Protein AF-A0A0S8H8S0-F1 (afdb_monomer)

Radius of gyration: 33.78 Å; Cα contacts (8 Å, |Δi|>4): 139; chains: 1; bounding box: 75×36×93 Å

Sequence (216 aa):
MHRPTLSKTQALLVRPRGILILCALMYLAAGLHPLLLAPLGWPAMEVLWTAMLIPTIALSFYYGRRGTFASIAIALVLFVVVEWLAHRAAVFGGEHLVFAAAMFLAIVSLGIGIGELAELLRREYRGRLAAERAAATSEMAVALKHEIHNPLAALVAEVQLLEEEAKALPEEQRQAVASVAELARRIQSLVDRVAEIEEPRRVEYLDGRWMTDLSE

Structure (mmCIF, N/CA/C/O backbone):
data_AF-A0A0S8H8S0-F1
#
_entry.id   AF-A0A0S8H8S0-F1
#
loop_
_atom_site.group_PDB
_atom_site.id
_atom_site.type_symbol
_atom_site.label_atom_id
_atom_site.label_alt_id
_atom_site.label_comp_id
_atom_site.label_asym_id
_atom_site.label_entity_id
_atom_site.label_seq_id
_atom_site.pdbx_PDB_ins_code
_atom_site.Cartn_x
_atom_site.Cartn_y
_atom_site.Cartn_z
_atom_site.occupancy
_atom_site.B_iso_or_equiv
_atom_site.auth_seq_id
_atom_site.auth_comp_id
_atom_site.auth_asym_id
_atom_site.auth_atom_id
_atom_site.pdbx_PDB_model_num
ATOM 1 N 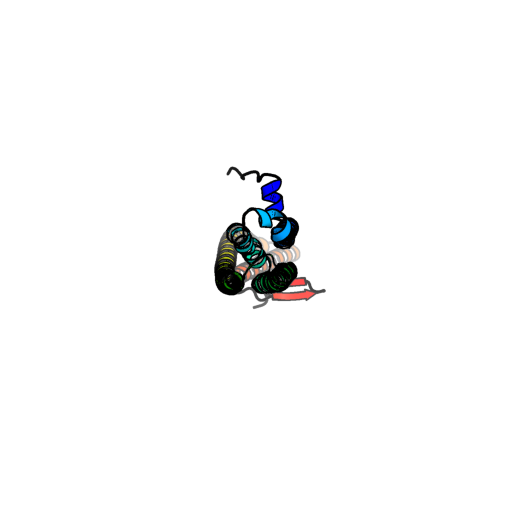N . MET A 1 1 ? 5.464 20.264 16.664 1.00 38.09 1 MET A N 1
ATOM 2 C CA . MET A 1 1 ? 5.476 19.368 15.484 1.00 38.09 1 MET A CA 1
ATOM 3 C C . MET A 1 1 ? 5.354 20.202 14.215 1.00 38.09 1 MET A C 1
ATOM 5 O O . MET A 1 1 ? 4.277 20.700 13.916 1.00 38.09 1 MET A O 1
ATOM 9 N N . HIS A 1 2 ? 6.461 20.424 13.510 1.00 37.38 2 HIS A N 1
ATOM 10 C CA . HIS A 1 2 ? 6.494 21.205 12.272 1.00 37.38 2 HIS A CA 1
ATOM 11 C C . HIS A 1 2 ? 6.187 20.251 11.105 1.00 37.38 2 HIS A C 1
ATOM 13 O O . HIS A 1 2 ? 6.993 19.373 10.809 1.00 37.38 2 HIS A O 1
ATOM 19 N N . ARG A 1 3 ? 4.993 20.338 10.498 1.00 43.06 3 ARG A N 1
ATOM 20 C CA . ARG A 1 3 ? 4.685 19.565 9.282 1.00 43.06 3 ARG A CA 1
ATOM 21 C C . ARG A 1 3 ? 5.499 20.167 8.129 1.00 43.06 3 ARG A C 1
ATOM 23 O O . ARG A 1 3 ? 5.281 21.341 7.835 1.00 43.06 3 ARG A O 1
ATOM 30 N N . PRO A 1 4 ? 6.401 19.419 7.471 1.00 52.78 4 PRO A N 1
ATOM 31 C CA . PRO A 1 4 ? 7.116 19.942 6.317 1.00 52.78 4 PRO A CA 1
ATOM 32 C C . PRO A 1 4 ? 6.107 20.227 5.198 1.00 52.78 4 PRO A C 1
ATOM 34 O O . PRO A 1 4 ? 5.385 19.337 4.742 1.00 52.78 4 PRO A O 1
ATOM 37 N N . THR A 1 5 ? 6.019 21.487 4.780 1.00 53.56 5 THR A N 1
ATOM 38 C CA . THR A 1 5 ? 5.232 21.916 3.625 1.00 53.56 5 THR A CA 1
ATOM 39 C C . THR A 1 5 ? 5.931 21.426 2.360 1.00 53.56 5 THR A C 1
ATOM 41 O O . THR A 1 5 ? 6.891 22.022 1.883 1.00 53.56 5 THR A O 1
ATOM 44 N N . LEU A 1 6 ? 5.470 20.292 1.828 1.00 55.56 6 LEU A N 1
ATOM 45 C CA . LEU A 1 6 ? 5.962 19.751 0.562 1.00 55.56 6 LEU A CA 1
ATOM 46 C C . LEU A 1 6 ? 5.786 20.795 -0.551 1.00 55.56 6 LEU A C 1
ATOM 48 O O . LEU A 1 6 ? 4.693 21.332 -0.750 1.00 55.56 6 LEU A O 1
ATOM 52 N N . SER A 1 7 ? 6.858 21.058 -1.297 1.00 70.75 7 SER A N 1
ATOM 53 C CA . SER A 1 7 ? 6.821 21.890 -2.505 1.00 70.75 7 SER A CA 1
ATOM 54 C C . SER A 1 7 ? 5.778 21.354 -3.501 1.00 70.75 7 SER A C 1
ATOM 56 O O . SER A 1 7 ? 5.542 20.145 -3.566 1.00 70.75 7 SER A O 1
ATOM 58 N N . LYS A 1 8 ? 5.168 22.219 -4.329 1.00 59.28 8 LYS A N 1
ATOM 59 C CA . LYS A 1 8 ? 4.176 21.814 -5.352 1.00 59.28 8 LYS A CA 1
ATOM 60 C C . LYS A 1 8 ? 4.676 20.669 -6.247 1.00 59.28 8 LYS A C 1
ATOM 62 O O . LYS A 1 8 ? 3.882 19.806 -6.614 1.00 59.28 8 LYS A O 1
ATOM 67 N N . THR A 1 9 ? 5.974 20.620 -6.553 1.00 55.97 9 THR A N 1
ATOM 68 C CA . THR A 1 9 ? 6.609 19.523 -7.307 1.00 55.97 9 THR A CA 1
ATOM 69 C C . THR A 1 9 ? 6.695 18.224 -6.506 1.00 55.97 9 THR A C 1
ATOM 71 O O . THR A 1 9 ? 6.390 17.161 -7.041 1.00 55.97 9 THR A O 1
ATOM 74 N N . GLN A 1 10 ? 7.016 18.293 -5.212 1.00 54.59 10 GLN A N 1
ATOM 75 C CA . GLN A 1 10 ? 7.020 17.121 -4.329 1.00 54.59 10 GLN A CA 1
ATOM 76 C C . GLN A 1 10 ? 5.600 16.572 -4.119 1.00 54.59 10 GLN A C 1
ATOM 78 O O . GLN A 1 10 ? 5.391 15.365 -4.170 1.00 54.59 10 GLN A O 1
ATOM 83 N N . ALA A 1 11 ? 4.600 17.446 -3.981 1.00 55.78 11 ALA A N 1
ATOM 84 C CA . ALA A 1 11 ? 3.195 17.049 -3.868 1.00 55.78 11 ALA A CA 1
ATOM 85 C C . ALA A 1 11 ? 2.647 16.383 -5.149 1.00 55.78 11 ALA A C 1
ATOM 87 O O . ALA A 1 11 ? 1.761 15.529 -5.076 1.00 55.78 11 ALA A O 1
ATOM 88 N N . LEU A 1 12 ? 3.178 16.749 -6.322 1.00 54.94 12 LEU A N 1
ATOM 89 C CA . LEU A 1 12 ? 2.845 16.127 -7.608 1.00 54.94 12 LEU A CA 1
ATOM 90 C C . LEU A 1 12 ? 3.386 14.695 -7.704 1.00 54.94 12 LEU A C 1
ATOM 92 O O . LEU A 1 12 ? 2.641 13.805 -8.108 1.00 54.94 12 LEU A O 1
ATOM 96 N N . LEU A 1 13 ? 4.625 14.461 -7.262 1.00 56.16 13 LEU A N 1
ATOM 97 C CA . LEU A 1 13 ? 5.249 13.131 -7.201 1.00 56.16 13 LEU A CA 1
ATOM 98 C C . LEU A 1 13 ? 4.590 12.186 -6.185 1.00 56.16 13 LEU A C 1
ATOM 100 O O . LEU A 1 13 ? 4.676 10.975 -6.342 1.00 56.16 13 LEU A O 1
ATOM 104 N N . VAL A 1 14 ? 3.901 12.713 -5.170 1.00 61.19 14 VAL A N 1
ATOM 105 C CA . VAL A 1 14 ? 3.141 11.899 -4.201 1.00 61.19 14 VAL A CA 1
ATOM 106 C C . VAL A 1 14 ? 1.785 11.448 -4.767 1.00 61.19 14 VAL A C 1
ATOM 108 O O . VAL A 1 14 ? 1.181 10.491 -4.283 1.00 61.19 14 VAL A O 1
ATOM 111 N N .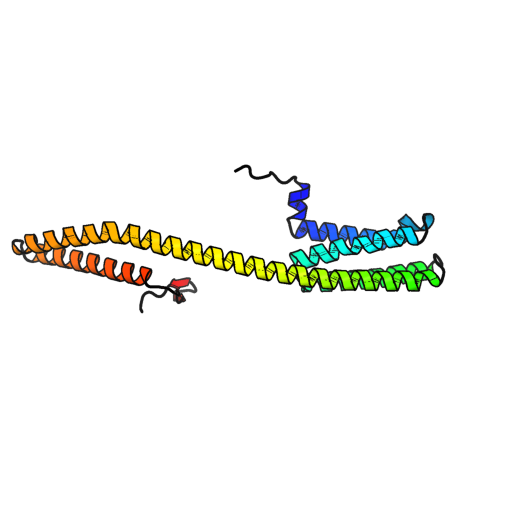 ARG A 1 15 ? 1.270 12.115 -5.809 1.00 73.62 15 ARG A N 1
ATOM 112 C CA . ARG A 1 15 ? -0.011 11.745 -6.423 1.00 73.62 15 ARG A CA 1
ATOM 113 C C . ARG A 1 15 ? 0.196 10.696 -7.519 1.00 73.62 15 ARG A C 1
ATOM 115 O O . ARG A 1 15 ? 1.059 10.883 -8.376 1.00 73.62 15 ARG A O 1
ATOM 122 N N . PRO A 1 16 ? -0.679 9.674 -7.612 1.00 73.50 16 PRO A N 1
ATOM 123 C CA . PRO A 1 16 ? -0.558 8.623 -8.627 1.00 73.50 16 PRO A CA 1
ATOM 124 C C . PRO A 1 16 ? -0.536 9.187 -10.057 1.00 73.50 16 PRO A C 1
ATOM 126 O O . PRO A 1 16 ? 0.188 8.694 -10.913 1.00 73.50 16 PRO A O 1
ATOM 129 N N . ARG A 1 17 ? -1.254 10.291 -10.310 1.00 80.75 17 ARG A N 1
ATOM 130 C CA . ARG A 1 17 ? -1.253 10.976 -11.613 1.00 80.75 17 ARG A CA 1
ATOM 131 C C . ARG A 1 17 ? 0.096 11.609 -11.973 1.00 80.75 17 ARG A C 1
ATOM 133 O O . ARG A 1 17 ? 0.476 11.560 -13.135 1.00 80.75 17 ARG A O 1
ATOM 140 N N . GLY A 1 18 ? 0.818 12.191 -11.013 1.00 83.00 18 GLY A N 1
ATOM 141 C CA . GLY A 1 18 ? 2.112 12.824 -11.291 1.00 83.00 18 GLY A CA 1
ATOM 142 C C . GLY A 1 18 ? 3.199 11.807 -11.626 1.00 83.00 18 GLY A C 1
ATOM 143 O O . GLY A 1 18 ? 4.029 12.060 -12.493 1.00 83.00 18 GLY A O 1
ATOM 144 N N . ILE A 1 19 ? 3.138 10.619 -11.024 1.00 85.12 19 ILE A N 1
ATOM 145 C CA . ILE A 1 19 ? 4.050 9.518 -11.355 1.00 85.12 19 ILE A CA 1
ATOM 146 C C . ILE A 1 19 ? 3.783 8.956 -12.738 1.00 85.12 19 ILE A C 1
ATOM 148 O O . ILE A 1 19 ? 4.734 8.695 -13.466 1.00 85.12 19 ILE A O 1
ATOM 152 N N . LEU A 1 20 ? 2.517 8.802 -13.128 1.00 87.62 20 LEU A N 1
ATOM 153 C CA . LEU A 1 20 ? 2.194 8.377 -14.489 1.00 87.62 20 LEU A CA 1
ATOM 154 C C . LEU A 1 20 ? 2.724 9.376 -15.524 1.00 87.62 20 LEU A C 1
ATOM 156 O O . LEU A 1 20 ? 3.273 8.951 -16.536 1.00 87.62 20 LEU A O 1
ATOM 160 N N . ILE A 1 21 ? 2.637 10.682 -15.245 1.00 88.81 21 ILE A N 1
ATOM 161 C CA . ILE A 1 21 ? 3.228 11.723 -16.100 1.00 88.81 21 ILE A CA 1
ATOM 162 C C . ILE A 1 21 ? 4.751 11.571 -16.161 1.00 88.81 21 ILE A C 1
ATOM 164 O O . ILE A 1 21 ? 5.312 11.561 -17.251 1.00 88.81 21 ILE A O 1
ATOM 168 N N . LEU A 1 22 ? 5.422 11.400 -15.018 1.00 88.56 22 LEU A N 1
ATOM 169 C CA . LEU A 1 22 ? 6.870 11.175 -14.977 1.00 88.56 22 LEU A CA 1
ATOM 170 C C . LEU A 1 22 ? 7.280 9.932 -15.782 1.00 88.56 22 LEU A C 1
ATOM 172 O O . LEU A 1 22 ? 8.225 9.994 -16.562 1.00 88.56 22 LEU A O 1
ATOM 176 N N . CYS A 1 23 ? 6.556 8.822 -15.625 1.00 90.69 23 CYS A N 1
ATOM 177 C CA . CYS A 1 23 ? 6.812 7.588 -16.365 1.00 90.69 23 CYS A CA 1
ATOM 178 C C . CYS A 1 23 ? 6.616 7.801 -17.868 1.00 90.69 23 CYS A C 1
ATOM 180 O O . CYS A 1 23 ? 7.474 7.413 -18.652 1.00 90.69 23 CYS A O 1
ATOM 182 N N . ALA A 1 24 ? 5.528 8.463 -18.270 1.00 90.44 24 ALA A N 1
ATOM 183 C CA . ALA A 1 24 ? 5.264 8.781 -19.669 1.00 90.44 24 ALA A CA 1
ATOM 184 C C . ALA A 1 24 ? 6.375 9.652 -20.277 1.00 90.44 24 ALA A C 1
ATOM 186 O O . ALA A 1 24 ? 6.843 9.361 -21.374 1.00 90.44 24 ALA A O 1
ATOM 187 N N . LEU A 1 25 ? 6.841 10.675 -19.550 1.00 90.75 25 LEU A N 1
ATOM 188 C CA . LEU A 1 25 ? 7.958 11.522 -19.978 1.00 90.75 25 LEU A CA 1
ATOM 189 C C . LEU A 1 25 ? 9.261 10.728 -20.116 1.00 90.75 25 LEU A C 1
ATOM 191 O O . LEU A 1 25 ? 9.979 10.914 -21.094 1.00 90.75 25 LEU A O 1
ATOM 195 N N . MET A 1 26 ? 9.551 9.830 -19.173 1.00 90.00 26 MET A N 1
ATOM 196 C CA . MET A 1 26 ? 10.726 8.960 -19.239 1.00 90.00 26 MET A CA 1
ATOM 197 C C . MET A 1 26 ? 10.657 8.039 -20.460 1.00 90.00 26 MET A C 1
ATOM 199 O O . MET A 1 26 ? 11.591 8.025 -21.254 1.00 90.00 26 MET A O 1
ATOM 203 N N . TYR A 1 27 ? 9.544 7.333 -20.673 1.00 90.19 27 TYR A N 1
ATOM 204 C CA . TYR A 1 27 ? 9.377 6.468 -21.845 1.00 90.19 27 TYR A CA 1
ATOM 205 C C . TYR A 1 27 ? 9.461 7.236 -23.165 1.00 90.19 27 TYR A C 1
ATOM 207 O O . TYR A 1 27 ? 10.056 6.747 -24.122 1.00 90.19 27 TYR A O 1
ATOM 215 N N . LEU A 1 28 ? 8.913 8.452 -23.217 1.00 90.62 28 LEU A N 1
ATOM 216 C CA . LEU A 1 28 ? 9.029 9.322 -24.384 1.00 90.62 28 LEU A CA 1
ATOM 217 C C . LEU A 1 28 ? 10.486 9.740 -24.629 1.00 90.62 28 LEU A C 1
ATOM 219 O O . LEU A 1 28 ? 10.956 9.674 -25.764 1.00 90.62 28 LEU A O 1
ATOM 223 N N . ALA A 1 29 ? 11.217 10.107 -23.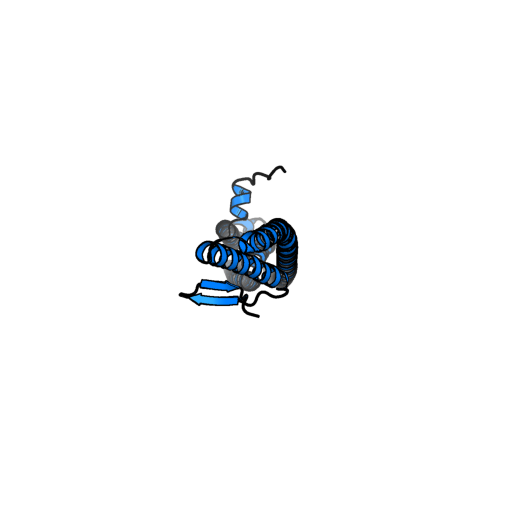574 1.00 87.56 29 ALA A N 1
ATOM 224 C CA . ALA A 1 29 ? 12.642 10.408 -23.666 1.00 87.56 29 ALA A CA 1
ATOM 225 C C . ALA A 1 29 ? 13.440 9.191 -24.162 1.00 87.56 29 ALA A C 1
ATOM 227 O O . ALA A 1 29 ? 14.269 9.344 -25.054 1.00 87.56 29 ALA A O 1
ATOM 228 N N . ALA A 1 30 ? 13.139 7.985 -23.668 1.00 85.31 30 ALA A N 1
ATOM 229 C CA . ALA A 1 30 ? 13.744 6.746 -24.155 1.00 85.31 30 ALA A CA 1
ATOM 230 C C . ALA A 1 30 ? 13.377 6.424 -25.608 1.00 85.31 30 ALA A C 1
ATOM 232 O O . ALA A 1 30 ? 14.215 5.922 -26.341 1.00 85.31 30 ALA A O 1
ATOM 233 N N . GLY A 1 31 ? 12.172 6.737 -26.080 1.00 85.56 31 GLY A N 1
ATOM 234 C CA . GLY A 1 31 ? 11.838 6.566 -27.499 1.00 85.56 31 GLY A CA 1
ATOM 235 C C . GLY A 1 31 ? 12.599 7.532 -28.417 1.00 85.56 31 GLY A C 1
ATOM 236 O O . GLY A 1 31 ? 12.994 7.164 -29.520 1.00 85.56 31 GLY A O 1
ATOM 237 N N . LEU A 1 32 ? 12.823 8.768 -27.961 1.00 86.94 32 LEU A N 1
ATOM 238 C CA . LEU A 1 32 ? 13.436 9.845 -28.753 1.00 86.94 32 LEU A CA 1
ATOM 239 C C . LEU A 1 32 ? 14.963 9.909 -28.641 1.00 86.94 32 LEU A C 1
ATOM 241 O O . LEU A 1 32 ? 15.606 10.640 -29.395 1.00 86.94 32 LEU A O 1
ATOM 245 N N . HIS A 1 33 ? 15.557 9.154 -27.721 1.00 85.06 33 HIS A N 1
ATOM 246 C CA . HIS A 1 33 ? 16.984 9.234 -27.434 1.00 85.06 33 HIS A CA 1
ATOM 247 C C . HIS A 1 33 ? 17.916 8.989 -28.633 1.00 85.06 33 HIS A C 1
ATOM 249 O O . HIS A 1 33 ? 18.916 9.702 -28.706 1.00 85.06 33 HIS A O 1
ATOM 255 N N . PRO A 1 34 ? 17.615 8.109 -29.616 1.00 81.38 34 PRO A N 1
ATOM 256 C CA . PRO A 1 34 ? 18.488 7.937 -30.775 1.00 81.38 34 PRO A CA 1
ATOM 257 C C . PRO A 1 34 ? 18.561 9.195 -31.632 1.00 81.38 34 PRO A C 1
ATOM 259 O O . PRO A 1 34 ? 19.622 9.533 -32.139 1.00 81.38 34 PRO A O 1
ATOM 262 N N . LEU A 1 35 ? 17.457 9.940 -31.745 1.00 82.06 35 LEU A N 1
ATOM 263 C CA . LEU A 1 35 ? 17.424 11.202 -32.483 1.00 82.06 35 LEU A CA 1
ATOM 264 C C . LEU A 1 35 ? 18.227 12.297 -31.768 1.00 82.06 35 LEU A C 1
ATOM 266 O O . LEU A 1 35 ? 18.863 13.124 -32.413 1.00 82.06 35 LEU A O 1
ATOM 270 N N . LEU A 1 36 ? 18.180 12.306 -30.434 1.00 79.31 36 LEU A N 1
ATOM 271 C CA . LEU A 1 36 ? 18.800 13.342 -29.609 1.00 79.31 36 LEU A CA 1
ATOM 272 C C . LEU A 1 36 ? 20.299 13.110 -29.383 1.00 79.31 36 LEU A C 1
ATOM 274 O O . LEU A 1 36 ? 21.055 14.072 -29.276 1.00 79.31 36 LEU A O 1
ATOM 278 N N . LEU A 1 37 ? 20.720 11.848 -29.278 1.00 81.56 37 LEU A N 1
ATOM 279 C CA . LEU A 1 37 ? 22.045 11.470 -28.782 1.00 81.56 37 LEU A CA 1
ATOM 280 C C . LEU A 1 37 ? 22.915 10.741 -29.811 1.00 81.56 37 LEU A C 1
ATOM 282 O O . LEU A 1 37 ? 24.087 10.518 -29.520 1.00 81.56 37 LEU A O 1
ATOM 286 N N . ALA A 1 38 ? 22.415 10.443 -31.018 1.00 77.19 38 ALA A N 1
ATOM 287 C CA . ALA A 1 38 ? 23.228 9.857 -32.091 1.00 77.19 38 ALA A CA 1
ATOM 288 C C . ALA A 1 38 ? 24.601 10.541 -32.302 1.00 77.19 38 ALA A C 1
ATOM 290 O O . ALA A 1 38 ? 25.584 9.817 -32.468 1.00 77.19 38 ALA A O 1
ATOM 291 N N . PRO A 1 39 ? 24.741 11.886 -32.235 1.00 81.06 39 PRO A N 1
ATOM 292 C CA . PRO A 1 39 ? 26.040 12.545 -32.408 1.00 81.06 39 PRO A CA 1
ATOM 293 C C . PRO A 1 39 ? 27.061 12.247 -31.300 1.00 81.06 39 PRO A C 1
ATOM 295 O O . PRO A 1 39 ? 28.258 12.408 -31.523 1.00 81.06 39 PRO A O 1
ATOM 298 N N . LEU A 1 40 ? 26.609 11.843 -30.106 1.00 82.50 40 LEU A N 1
ATOM 299 C CA . LEU A 1 40 ? 27.473 11.511 -28.965 1.00 82.50 40 LEU A CA 1
ATOM 300 C C . LEU A 1 40 ? 27.941 10.044 -28.979 1.00 82.50 40 LEU A C 1
ATOM 302 O O . LEU A 1 40 ? 28.780 9.664 -28.162 1.00 82.50 40 LEU A O 1
ATOM 306 N N . GLY A 1 41 ? 27.420 9.227 -29.898 1.00 80.25 41 GLY A N 1
ATOM 307 C CA . GLY A 1 41 ? 27.710 7.800 -29.983 1.00 80.25 41 GLY A CA 1
ATOM 308 C C . GLY A 1 41 ? 26.870 6.938 -29.034 1.00 80.25 41 GLY A C 1
ATOM 309 O O . GLY A 1 41 ? 26.185 7.419 -28.130 1.00 80.25 41 GLY A O 1
ATOM 310 N N . TRP A 1 42 ? 26.938 5.623 -29.248 1.00 78.94 42 TRP A N 1
ATOM 311 C CA . TRP A 1 42 ? 26.099 4.649 -28.549 1.00 78.94 42 TRP A CA 1
ATOM 312 C C . TRP A 1 42 ? 26.283 4.576 -27.019 1.00 78.94 42 TRP A C 1
ATOM 314 O O . TRP A 1 42 ? 25.278 4.406 -26.335 1.00 78.94 42 TRP A O 1
ATOM 324 N N . PRO A 1 43 ? 27.470 4.785 -26.405 1.00 80.50 43 PRO A N 1
ATOM 325 C CA . PRO A 1 43 ? 27.582 4.689 -24.945 1.00 80.50 43 PRO A CA 1
ATOM 326 C C . PRO A 1 43 ? 26.764 5.758 -24.206 1.00 80.50 43 PRO A C 1
ATOM 328 O O . PRO A 1 43 ? 26.244 5.511 -23.121 1.00 80.50 43 PRO A O 1
ATOM 331 N N . ALA A 1 44 ? 26.615 6.949 -24.797 1.00 76.25 44 ALA A N 1
ATOM 332 C CA . ALA A 1 44 ? 25.791 8.018 -24.231 1.00 76.25 44 ALA A CA 1
ATOM 333 C C . ALA A 1 44 ? 24.292 7.680 -24.283 1.00 76.25 44 ALA A C 1
ATOM 335 O O . ALA A 1 44 ? 23.527 8.091 -23.410 1.00 76.25 44 ALA A O 1
ATOM 336 N N . MET A 1 45 ? 23.880 6.911 -25.291 1.00 74.25 45 MET A N 1
ATOM 337 C CA . MET A 1 45 ? 22.507 6.439 -25.454 1.00 74.25 45 MET A CA 1
ATOM 338 C C . MET A 1 45 ? 22.123 5.416 -24.380 1.00 74.25 45 MET A C 1
ATOM 340 O O . MET A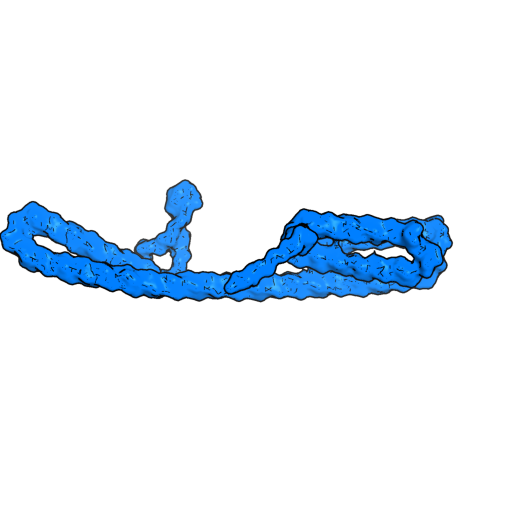 1 45 ? 21.032 5.494 -23.813 1.00 74.25 45 MET A O 1
ATOM 344 N N . GLU A 1 46 ? 23.065 4.554 -24.003 1.00 77.62 46 GLU A N 1
ATOM 345 C CA . GLU A 1 46 ? 22.859 3.519 -22.985 1.00 77.62 46 GLU A CA 1
ATOM 346 C C . GLU A 1 46 ? 22.638 4.085 -21.575 1.00 77.62 46 GLU A C 1
ATOM 348 O O . GLU A 1 46 ? 21.857 3.547 -20.786 1.00 77.62 46 GLU A O 1
ATOM 353 N N . VAL A 1 47 ? 23.231 5.242 -21.262 1.00 76.44 47 VAL A N 1
ATOM 354 C CA . VAL A 1 47 ? 22.976 5.938 -19.989 1.00 76.44 47 VAL A CA 1
ATOM 355 C C . VAL A 1 47 ? 21.493 6.293 -19.848 1.00 76.44 47 VAL A C 1
ATOM 357 O O . VAL A 1 47 ? 20.919 6.126 -18.770 1.00 76.44 47 VAL A O 1
ATOM 360 N N . LEU A 1 48 ? 20.829 6.728 -20.922 1.00 76.75 48 LEU A N 1
ATOM 361 C CA . LEU A 1 48 ? 19.405 7.054 -20.851 1.00 76.75 48 LEU A CA 1
ATOM 362 C C . LEU A 1 48 ? 18.537 5.797 -20.674 1.00 76.75 48 LEU A C 1
ATOM 364 O O . LEU A 1 48 ? 17.512 5.850 -19.991 1.00 76.75 48 LEU A O 1
ATOM 368 N N . TRP A 1 49 ? 18.975 4.655 -21.209 1.00 78.06 49 TRP A N 1
ATOM 369 C CA . TRP A 1 49 ? 18.329 3.364 -20.974 1.00 78.06 49 TRP A CA 1
ATOM 370 C C . TRP A 1 49 ? 18.379 2.945 -19.507 1.00 78.06 49 TRP A C 1
ATOM 372 O O . TRP A 1 49 ? 17.372 2.476 -18.975 1.00 78.06 49 TRP A O 1
ATOM 382 N N . THR A 1 50 ? 19.488 3.193 -18.803 1.00 77.56 50 THR A N 1
ATOM 383 C CA . THR A 1 50 ? 19.555 2.924 -17.353 1.00 77.56 50 THR A CA 1
ATOM 384 C C . THR A 1 50 ? 18.536 3.748 -16.555 1.00 77.56 50 THR A C 1
ATOM 386 O O . THR A 1 50 ? 17.990 3.267 -15.557 1.00 77.56 50 THR A O 1
ATOM 389 N N . ALA A 1 51 ? 18.170 4.945 -17.033 1.00 81.44 51 ALA A N 1
ATOM 390 C CA . ALA A 1 51 ? 17.123 5.763 -16.422 1.00 81.44 51 ALA A CA 1
ATOM 391 C C . ALA A 1 51 ? 15.716 5.125 -16.513 1.00 81.44 51 ALA A C 1
ATOM 393 O O . ALA A 1 51 ? 14.827 5.516 -15.754 1.00 81.44 51 ALA A O 1
ATOM 394 N N . MET A 1 52 ? 15.504 4.091 -17.344 1.00 80.19 52 MET A N 1
ATOM 395 C CA . MET A 1 52 ? 14.253 3.304 -17.370 1.00 80.19 52 MET A CA 1
ATOM 396 C C . MET A 1 52 ? 14.018 2.458 -16.111 1.00 80.19 52 MET A C 1
ATOM 398 O O . MET A 1 52 ? 12.914 1.939 -15.898 1.00 80.19 52 MET A O 1
ATOM 402 N N . LEU A 1 53 ? 15.003 2.369 -15.215 1.00 82.06 53 LEU A N 1
ATOM 403 C CA . LEU A 1 53 ? 14.765 1.859 -13.868 1.00 82.06 53 LEU A CA 1
ATOM 404 C C . LEU A 1 53 ? 13.786 2.750 -13.098 1.00 82.06 53 LEU A C 1
ATOM 406 O O . LEU A 1 53 ? 12.976 2.229 -12.338 1.00 82.06 53 LEU A O 1
ATOM 410 N N . ILE A 1 54 ? 13.788 4.068 -13.323 1.00 87.00 54 ILE A N 1
ATOM 411 C CA . ILE A 1 54 ? 12.955 5.013 -12.566 1.00 87.00 54 ILE A CA 1
ATOM 412 C C . ILE A 1 54 ? 11.452 4.709 -12.734 1.00 87.00 54 ILE A C 1
ATOM 414 O O . ILE A 1 54 ? 10.788 4.523 -11.710 1.00 87.00 54 ILE A O 1
ATOM 418 N N . PRO A 1 55 ? 10.891 4.578 -13.957 1.00 88.50 55 PRO A N 1
ATOM 419 C CA . PRO A 1 55 ? 9.504 4.146 -14.144 1.00 88.50 55 PRO A CA 1
ATOM 420 C C . PRO A 1 55 ? 9.208 2.784 -13.522 1.00 88.50 55 PRO A C 1
ATOM 422 O O . PRO A 1 55 ? 8.172 2.612 -12.884 1.00 88.50 55 PRO A O 1
ATOM 425 N N . THR A 1 56 ? 10.135 1.832 -13.652 1.00 86.69 56 THR A N 1
ATOM 426 C CA . THR A 1 56 ? 9.965 0.476 -13.115 1.00 86.69 56 THR A CA 1
ATOM 427 C C . THR A 1 56 ? 9.861 0.494 -11.600 1.00 86.69 56 THR A C 1
ATOM 429 O O . THR A 1 56 ? 8.937 -0.096 -11.041 1.00 86.69 56 THR A O 1
ATOM 432 N N . ILE A 1 57 ? 10.739 1.237 -10.932 1.00 85.56 57 ILE A N 1
ATOM 433 C CA . ILE A 1 57 ? 10.711 1.440 -9.485 1.00 85.56 57 ILE A CA 1
ATOM 434 C C . ILE A 1 57 ? 9.421 2.170 -9.093 1.00 85.56 57 ILE A C 1
ATOM 436 O O . ILE A 1 57 ? 8.671 1.684 -8.248 1.00 85.56 57 ILE A O 1
ATOM 440 N N . ALA A 1 58 ? 9.105 3.295 -9.735 1.00 87.00 58 ALA A N 1
ATOM 441 C CA . ALA A 1 58 ? 7.948 4.115 -9.384 1.00 87.00 58 ALA A CA 1
ATOM 442 C C . ALA A 1 58 ? 6.617 3.355 -9.538 1.00 87.00 58 ALA A C 1
ATOM 444 O O . ALA A 1 58 ? 5.795 3.339 -8.618 1.00 87.00 58 ALA A O 1
ATOM 445 N N . LEU A 1 59 ? 6.417 2.659 -10.661 1.00 88.06 59 LEU A N 1
ATOM 446 C CA . LEU A 1 59 ? 5.233 1.831 -10.898 1.00 88.06 59 LEU A CA 1
ATOM 447 C C . LEU A 1 59 ? 5.178 0.635 -9.947 1.00 88.06 59 LEU A C 1
ATOM 449 O O . LEU A 1 59 ? 4.093 0.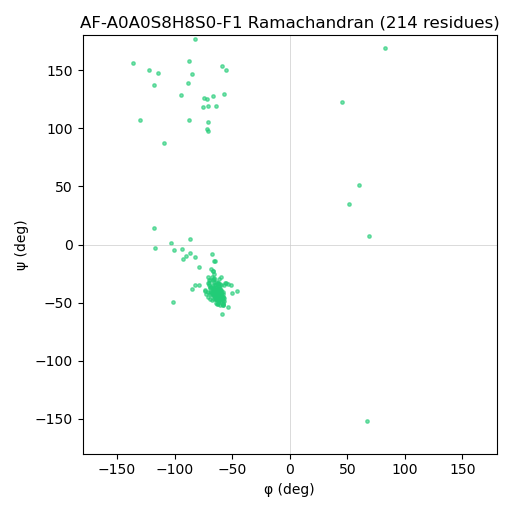318 -9.450 1.00 88.06 59 LEU A O 1
ATOM 453 N N . SER A 1 60 ? 6.326 0.025 -9.627 1.00 85.12 60 SER A N 1
ATOM 454 C CA . SER A 1 60 ? 6.410 -1.018 -8.599 1.00 85.12 60 SER A CA 1
ATOM 455 C C . SER A 1 60 ? 5.916 -0.487 -7.259 1.00 85.12 60 SER A C 1
ATOM 457 O O . SER A 1 60 ? 5.047 -1.112 -6.660 1.00 85.12 60 SER A O 1
ATOM 459 N N . PHE A 1 61 ? 6.367 0.697 -6.824 1.00 82.38 61 PHE A N 1
ATOM 460 C CA . PHE A 1 61 ? 5.992 1.329 -5.549 1.00 82.38 61 PHE A CA 1
ATOM 461 C C . PHE A 1 61 ? 4.535 1.799 -5.449 1.00 82.38 61 PHE A C 1
ATOM 463 O O . PHE A 1 61 ? 4.023 1.921 -4.337 1.00 82.38 61 PHE A O 1
ATOM 470 N N . TYR A 1 62 ? 3.836 2.010 -6.562 1.00 82.94 62 TYR A N 1
ATOM 471 C CA . TYR A 1 62 ? 2.434 2.444 -6.530 1.00 82.94 62 TYR A CA 1
ATOM 472 C C . TYR A 1 62 ? 1.477 1.288 -6.802 1.00 82.94 62 TYR A C 1
ATOM 474 O O . TYR A 1 62 ? 0.583 1.019 -6.001 1.00 82.94 62 TYR A O 1
ATOM 482 N N . TYR A 1 63 ? 1.723 0.522 -7.859 1.00 83.31 63 TYR A N 1
ATOM 483 C CA . TYR A 1 63 ? 0.804 -0.512 -8.339 1.00 83.31 63 TYR A CA 1
ATOM 484 C C . TYR A 1 63 ? 1.242 -1.939 -7.972 1.00 83.31 63 TYR A C 1
ATOM 486 O O . TYR A 1 63 ? 0.556 -2.906 -8.308 1.00 83.31 63 TYR A O 1
ATOM 494 N N . GLY A 1 64 ? 2.360 -2.080 -7.252 1.00 81.31 64 GLY A N 1
ATOM 495 C CA . GLY A 1 64 ? 2.901 -3.375 -6.837 1.00 81.31 64 GLY A CA 1
ATOM 496 C C . GLY A 1 64 ? 3.395 -4.179 -8.035 1.00 81.31 64 GLY A C 1
ATOM 497 O O . GLY A 1 64 ? 3.730 -3.614 -9.077 1.00 81.31 64 GLY A O 1
ATOM 498 N N . ARG A 1 65 ? 3.355 -5.508 -7.916 1.00 82.94 65 ARG A N 1
ATOM 499 C CA . ARG A 1 65 ? 3.825 -6.438 -8.951 1.00 82.94 65 ARG A CA 1
ATOM 500 C C . ARG A 1 65 ? 3.211 -6.203 -10.337 1.00 82.94 65 ARG A C 1
ATOM 502 O O . ARG A 1 65 ? 3.881 -6.367 -11.350 1.00 82.94 65 ARG A O 1
ATOM 509 N N . ARG A 1 66 ? 1.946 -5.767 -10.401 1.00 87.06 66 ARG A 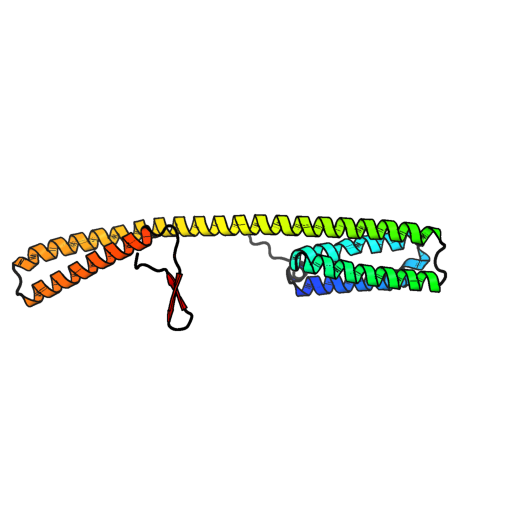N 1
ATOM 510 C CA . ARG A 1 66 ? 1.281 -5.426 -11.673 1.00 87.06 66 ARG A CA 1
ATOM 511 C C . ARG A 1 66 ? 1.947 -4.232 -12.365 1.00 87.06 66 ARG A C 1
ATOM 513 O O . ARG A 1 66 ? 2.085 -4.242 -13.582 1.00 87.06 66 ARG A O 1
ATOM 520 N N . GLY A 1 67 ? 2.384 -3.235 -11.594 1.00 86.94 67 GLY A N 1
ATOM 521 C CA . GLY A 1 67 ? 3.106 -2.070 -12.108 1.00 86.94 67 GLY A CA 1
ATOM 522 C C . GLY A 1 67 ? 4.494 -2.424 -12.631 1.00 86.94 67 GLY A C 1
ATOM 523 O O . GLY A 1 67 ? 4.877 -1.949 -13.696 1.00 86.94 67 GLY A O 1
ATOM 524 N N . THR A 1 68 ? 5.213 -3.304 -11.928 1.00 88.38 68 THR A N 1
ATOM 525 C CA . THR A 1 68 ? 6.518 -3.824 -12.364 1.00 88.38 68 THR A CA 1
ATOM 526 C C . THR A 1 68 ? 6.409 -4.503 -13.727 1.00 88.38 68 THR A C 1
ATOM 528 O O . THR A 1 68 ? 7.117 -4.131 -14.660 1.00 88.38 68 THR A O 1
ATOM 531 N N . PHE A 1 69 ? 5.466 -5.440 -13.879 1.00 90.38 69 PHE A N 1
ATOM 532 C CA . PHE 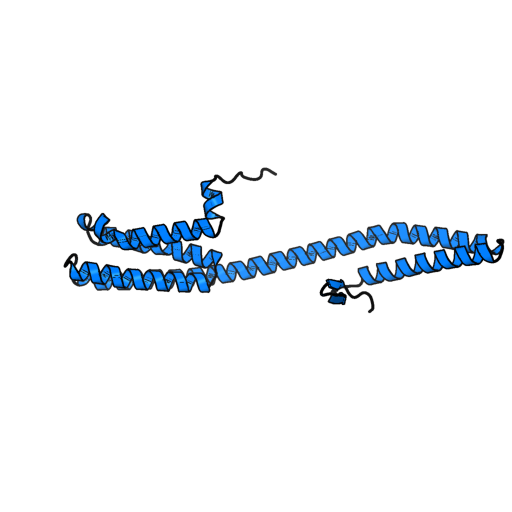A 1 69 ? 5.264 -6.149 -15.145 1.00 90.38 69 PHE A CA 1
ATOM 533 C C . PHE A 1 69 ? 4.819 -5.227 -16.281 1.00 90.38 69 PHE A C 1
ATOM 535 O O . PHE A 1 69 ? 5.330 -5.349 -17.391 1.00 90.38 69 PHE A O 1
ATOM 542 N N . ALA A 1 70 ? 3.916 -4.280 -16.010 1.00 90.94 70 ALA A N 1
ATOM 543 C CA . ALA A 1 70 ? 3.507 -3.292 -17.005 1.00 90.94 70 ALA A CA 1
ATOM 544 C C . ALA A 1 70 ? 4.694 -2.433 -17.472 1.00 90.94 70 ALA A C 1
ATOM 546 O O . ALA A 1 70 ? 4.870 -2.236 -18.672 1.00 90.94 70 ALA A O 1
ATOM 547 N N . SER A 1 71 ? 5.540 -1.979 -16.539 1.00 90.81 71 SER A N 1
ATOM 548 C CA . SER A 1 71 ? 6.739 -1.201 -16.864 1.00 90.81 71 SER A CA 1
ATOM 549 C C . SER A 1 71 ? 7.714 -1.983 -17.736 1.00 90.81 71 SER A C 1
ATOM 551 O O . SER A 1 71 ? 8.177 -1.471 -18.752 1.00 90.81 71 SER A O 1
ATOM 553 N N . ILE A 1 72 ? 8.000 -3.233 -17.360 1.00 91.50 72 ILE A N 1
ATOM 554 C CA . ILE A 1 72 ? 8.920 -4.106 -18.097 1.00 91.50 72 ILE A CA 1
ATOM 555 C C . ILE A 1 72 ? 8.387 -4.390 -19.501 1.00 91.50 72 ILE A C 1
ATOM 557 O O . ILE A 1 72 ? 9.153 -4.333 -20.456 1.00 91.50 72 ILE A O 1
ATOM 561 N N . ALA A 1 73 ? 7.084 -4.645 -19.650 1.00 93.19 73 ALA A N 1
ATOM 562 C CA . ALA A 1 73 ? 6.478 -4.876 -20.958 1.00 93.19 73 ALA A CA 1
ATOM 563 C C . ALA A 1 73 ? 6.615 -3.649 -21.875 1.00 93.19 73 ALA A C 1
ATOM 565 O O . ALA A 1 73 ? 7.009 -3.788 -23.031 1.00 93.19 73 ALA A O 1
ATOM 566 N N . ILE A 1 74 ? 6.349 -2.446 -21.353 1.00 92.38 74 ILE A N 1
ATOM 567 C CA . ILE A 1 74 ? 6.521 -1.192 -22.102 1.00 92.38 74 ILE A CA 1
ATOM 568 C C . ILE A 1 74 ? 7.996 -0.976 -22.461 1.00 92.38 74 ILE A C 1
ATOM 570 O O . ILE A 1 74 ? 8.306 -0.679 -23.613 1.00 92.38 74 ILE A O 1
ATOM 574 N N . ALA A 1 75 ? 8.904 -1.161 -21.499 1.00 90.31 75 ALA A N 1
ATOM 575 C CA . ALA A 1 75 ? 10.341 -1.024 -21.712 1.00 90.31 75 ALA A CA 1
ATOM 576 C C . ALA A 1 75 ? 10.858 -2.016 -22.765 1.00 90.31 75 ALA A C 1
ATOM 578 O O . ALA A 1 75 ? 11.644 -1.626 -23.619 1.00 90.31 75 ALA A O 1
ATOM 579 N N . LEU A 1 76 ? 10.374 -3.261 -22.760 1.00 92.62 76 LEU A N 1
ATOM 580 C CA . LEU A 1 76 ? 10.729 -4.278 -23.750 1.00 92.62 76 LEU A CA 1
ATOM 581 C C . LEU A 1 76 ? 10.270 -3.887 -25.155 1.00 92.62 76 LEU A C 1
ATOM 583 O O . LEU A 1 76 ? 11.051 -3.970 -26.098 1.00 92.62 76 LEU A O 1
ATOM 587 N N . VAL A 1 77 ? 9.023 -3.434 -25.301 1.00 93.62 77 VAL A N 1
ATOM 588 C CA . VAL A 1 77 ? 8.510 -2.974 -26.600 1.00 93.62 77 VAL A CA 1
ATOM 589 C C . VAL A 1 77 ? 9.322 -1.783 -27.105 1.00 93.62 77 VAL A C 1
ATOM 591 O O . VAL A 1 77 ? 9.735 -1.779 -28.262 1.00 93.62 77 VAL A O 1
ATOM 594 N N . LEU A 1 78 ? 9.598 -0.799 -26.243 1.00 91.12 78 LEU A N 1
ATOM 595 C CA . LEU A 1 78 ? 10.426 0.356 -26.598 1.00 91.12 78 LEU A CA 1
ATOM 596 C C . LEU A 1 78 ? 11.841 -0.056 -26.998 1.00 91.12 78 LEU A C 1
ATOM 598 O O 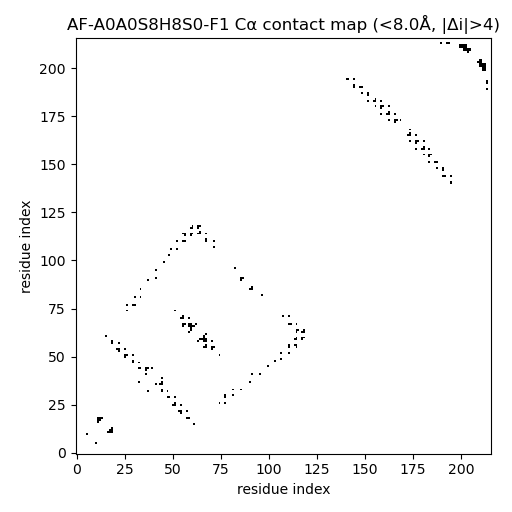. LEU A 1 78 ? 12.338 0.439 -28.002 1.00 91.12 78 LEU A O 1
ATOM 602 N N . PHE A 1 79 ? 12.459 -0.979 -26.260 1.00 90.56 79 PHE A N 1
ATOM 603 C CA . PHE A 1 79 ? 13.790 -1.500 -26.563 1.00 90.56 79 PHE A CA 1
ATOM 604 C C . PHE A 1 79 ? 13.834 -2.125 -27.954 1.00 90.56 79 PHE A C 1
ATOM 606 O O . PHE A 1 79 ? 14.631 -1.709 -28.789 1.00 90.56 79 PHE A O 1
ATOM 613 N N . VAL A 1 80 ? 12.907 -3.040 -28.249 1.00 90.88 80 VAL A N 1
ATOM 614 C CA . VAL A 1 80 ? 12.839 -3.692 -29.564 1.00 90.88 80 VAL A CA 1
ATOM 615 C C . VAL A 1 80 ? 12.596 -2.678 -30.684 1.00 90.88 80 VAL A C 1
ATOM 617 O O . VAL A 1 80 ? 13.257 -2.747 -31.717 1.00 90.88 80 VAL A O 1
ATOM 620 N N . VAL A 1 81 ? 11.671 -1.730 -30.499 1.00 91.12 81 VAL A N 1
ATOM 621 C CA . VAL A 1 81 ? 11.353 -0.719 -31.522 1.00 91.12 81 VAL A CA 1
ATOM 622 C C . VAL A 1 81 ? 12.543 0.203 -31.782 1.00 91.12 81 VAL A C 1
ATOM 624 O O . VAL A 1 81 ? 12.855 0.481 -32.941 1.00 91.12 81 VAL A O 1
ATOM 627 N N . VAL A 1 82 ? 13.213 0.669 -30.728 1.00 88.12 82 VAL A N 1
ATOM 628 C CA . VAL A 1 82 ? 14.358 1.576 -30.844 1.00 88.12 82 VAL A CA 1
ATOM 629 C C . VAL A 1 82 ? 15.550 0.878 -31.495 1.00 88.12 82 VAL A C 1
ATOM 631 O O . VAL A 1 82 ? 16.097 1.421 -32.455 1.00 88.12 82 VAL A O 1
ATOM 634 N N . GLU A 1 83 ? 15.902 -0.332 -31.054 1.00 87.56 83 GLU A N 1
ATOM 635 C CA . GLU A 1 83 ? 16.982 -1.116 -31.670 1.00 87.56 83 GLU A CA 1
ATOM 636 C C . GLU A 1 83 ? 16.680 -1.432 -33.139 1.00 87.56 83 GLU A C 1
ATOM 638 O O . GLU A 1 83 ? 17.547 -1.300 -34.004 1.00 87.56 83 GLU A O 1
ATOM 643 N N . TRP A 1 84 ? 15.430 -1.783 -33.458 1.00 89.25 84 TRP A N 1
ATOM 644 C CA . TRP A 1 84 ? 15.017 -2.043 -34.836 1.00 89.25 84 TRP A CA 1
ATOM 645 C C . TRP A 1 84 ? 15.178 -0.808 -35.732 1.00 89.25 84 TRP A C 1
ATOM 647 O O . TRP A 1 84 ? 15.711 -0.921 -36.839 1.00 89.25 84 TRP A O 1
ATOM 657 N N . LEU A 1 85 ? 14.765 0.372 -35.256 1.00 87.38 85 LEU A N 1
ATOM 658 C CA . LEU A 1 85 ? 14.934 1.639 -35.977 1.00 87.38 85 LEU A CA 1
ATOM 659 C C . LEU A 1 85 ? 16.412 2.016 -36.135 1.00 87.38 85 LEU A C 1
ATOM 661 O O . LEU A 1 85 ? 16.824 2.394 -37.234 1.00 87.38 85 LEU A O 1
ATOM 665 N N . ALA A 1 86 ? 17.209 1.884 -35.073 1.00 84.12 86 ALA A N 1
ATOM 666 C CA . ALA A 1 86 ? 18.640 2.178 -35.094 1.00 84.12 86 ALA A CA 1
ATOM 667 C C . ALA A 1 86 ? 19.391 1.263 -36.075 1.00 84.12 86 ALA A C 1
ATOM 669 O O . ALA A 1 86 ? 20.228 1.732 -36.851 1.00 84.12 86 ALA A O 1
ATOM 670 N N . HIS A 1 87 ? 19.032 -0.024 -36.114 1.00 84.69 87 HIS A N 1
ATOM 671 C CA . HIS A 1 87 ? 19.571 -0.974 -37.083 1.00 84.69 87 HIS A CA 1
ATOM 672 C C . HIS A 1 87 ? 19.164 -0.618 -38.522 1.00 84.69 87 HIS A C 1
ATOM 674 O O . HIS A 1 87 ? 20.007 -0.588 -39.418 1.00 84.69 87 HIS A O 1
ATOM 680 N N . ARG A 1 88 ? 17.887 -0.272 -38.751 1.00 85.75 88 ARG A N 1
ATOM 681 C CA . ARG A 1 88 ? 17.367 0.160 -40.066 1.00 85.75 88 ARG A CA 1
ATOM 682 C C . ARG A 1 88 ? 18.053 1.414 -40.602 1.00 85.75 88 ARG A C 1
ATOM 684 O O . ARG A 1 88 ? 18.197 1.542 -41.815 1.00 85.75 88 ARG A O 1
ATOM 691 N N . ALA A 1 89 ? 18.434 2.326 -39.715 1.00 83.88 89 ALA A N 1
ATOM 692 C CA . ALA A 1 89 ? 19.135 3.558 -40.052 1.00 83.88 89 ALA A CA 1
ATOM 693 C C . ALA A 1 89 ? 20.668 3.389 -40.115 1.00 83.88 89 ALA A C 1
ATOM 695 O O . ALA A 1 89 ? 21.367 4.378 -40.319 1.00 83.88 89 ALA A O 1
ATOM 696 N N . ALA A 1 90 ? 21.183 2.158 -39.968 1.00 80.31 90 ALA A N 1
ATOM 697 C CA . ALA A 1 90 ? 22.612 1.832 -39.978 1.00 80.31 90 ALA A CA 1
ATOM 698 C C . ALA A 1 90 ? 23.439 2.700 -39.009 1.00 80.31 90 ALA A C 1
ATOM 700 O O . ALA A 1 90 ? 24.580 3.058 -39.296 1.00 80.31 90 ALA A O 1
ATOM 701 N N . VAL A 1 91 ? 22.847 3.048 -37.860 1.00 75.25 91 VAL A N 1
ATOM 702 C CA . VAL A 1 91 ? 23.461 3.962 -36.885 1.00 75.25 91 VAL A CA 1
ATOM 703 C C . VAL A 1 91 ? 24.640 3.290 -36.171 1.00 75.25 91 VAL A C 1
ATOM 705 O O . VAL A 1 91 ? 25.623 3.955 -35.855 1.00 75.25 91 VAL A O 1
ATOM 708 N N . PHE A 1 92 ? 24.572 1.968 -35.954 1.00 76.00 92 PHE A N 1
ATOM 709 C CA . PHE A 1 92 ? 25.555 1.207 -35.175 1.00 76.00 92 PHE A CA 1
ATOM 710 C C . PHE A 1 92 ? 25.956 -0.120 -35.836 1.00 76.00 92 PHE A C 1
ATOM 712 O O . PHE A 1 92 ? 25.205 -0.700 -36.620 1.00 76.00 92 PHE A O 1
ATOM 719 N N . GLY A 1 93 ? 27.152 -0.608 -35.489 1.00 73.44 93 GLY A N 1
ATOM 720 C CA . GLY A 1 93 ? 27.659 -1.928 -35.879 1.00 73.44 93 GLY A CA 1
ATOM 721 C C . GLY A 1 93 ? 27.152 -3.069 -34.983 1.00 73.44 93 GLY A C 1
ATOM 722 O O . GLY A 1 93 ? 26.463 -2.843 -33.993 1.00 73.44 93 GLY A O 1
ATOM 723 N N . GLY A 1 94 ? 27.518 -4.313 -35.311 1.00 72.06 94 GLY A N 1
ATOM 724 C CA . GLY A 1 94 ? 26.987 -5.517 -34.647 1.00 72.06 94 GLY A CA 1
ATOM 725 C C . GLY A 1 94 ? 27.355 -5.695 -33.165 1.00 72.06 94 GLY A C 1
ATOM 726 O O . GLY A 1 94 ? 26.600 -6.327 -32.431 1.00 72.06 94 GLY A O 1
ATOM 727 N N . GLU A 1 95 ? 28.467 -5.119 -32.700 1.00 77.38 95 GLU A N 1
ATOM 728 C CA . GLU A 1 95 ? 28.922 -5.234 -31.300 1.00 77.38 95 GLU A CA 1
ATOM 729 C C . GLU A 1 95 ? 27.995 -4.510 -30.307 1.00 77.38 95 GLU A C 1
ATOM 731 O O . GLU A 1 95 ? 27.852 -4.939 -29.162 1.00 77.38 95 GLU A O 1
ATOM 736 N N . HIS A 1 96 ? 27.301 -3.463 -30.769 1.00 83.50 96 HIS A N 1
ATOM 737 C CA . HIS A 1 96 ? 26.326 -2.698 -29.987 1.00 83.50 96 HIS A CA 1
ATOM 738 C C . HIS A 1 96 ? 25.183 -3.573 -29.466 1.00 83.50 96 HIS A C 1
ATOM 740 O O . HIS A 1 96 ? 24.831 -3.515 -28.292 1.00 83.50 96 HIS A O 1
ATOM 746 N N . LEU A 1 97 ? 24.625 -4.422 -30.333 1.00 83.12 97 LEU A N 1
ATOM 747 C CA . LEU A 1 97 ? 23.405 -5.174 -30.039 1.00 83.12 97 LEU A CA 1
ATOM 748 C C . LEU A 1 97 ? 23.585 -6.132 -28.854 1.00 83.12 97 LEU A C 1
ATOM 750 O O . LEU A 1 97 ? 22.681 -6.291 -28.036 1.00 83.12 97 LEU A O 1
ATOM 754 N N . VAL A 1 98 ? 24.757 -6.767 -28.757 1.00 85.81 98 VAL A N 1
ATOM 755 C CA . VAL A 1 98 ? 25.069 -7.698 -27.663 1.00 85.81 98 VAL A CA 1
ATOM 756 C C . VAL A 1 98 ? 25.160 -6.947 -26.336 1.00 85.81 98 VAL A C 1
ATOM 758 O O . VAL A 1 98 ? 24.611 -7.407 -25.334 1.00 85.81 98 VAL A O 1
ATOM 761 N N . PHE A 1 99 ? 25.812 -5.782 -26.336 1.00 85.94 99 PHE A N 1
ATOM 762 C CA . PHE A 1 99 ? 25.930 -4.938 -25.151 1.00 85.94 99 PHE A CA 1
ATOM 763 C C . PHE A 1 99 ? 24.561 -4.414 -24.695 1.00 85.94 99 PHE A C 1
ATOM 765 O O . PHE A 1 99 ? 24.189 -4.619 -23.536 1.00 85.94 99 PHE A O 1
ATOM 772 N N . ALA A 1 100 ? 23.784 -3.837 -25.616 1.00 85.12 100 ALA A N 1
ATOM 773 C CA . ALA A 1 100 ? 22.448 -3.309 -25.355 1.00 85.12 100 ALA A CA 1
ATOM 774 C C . ALA A 1 100 ? 21.520 -4.387 -24.775 1.00 85.12 100 ALA A C 1
ATOM 776 O O . ALA A 1 100 ? 20.859 -4.179 -23.755 1.00 85.12 100 ALA A O 1
ATOM 777 N N . ALA A 1 101 ? 21.524 -5.589 -25.364 1.00 87.19 101 ALA A N 1
ATOM 778 C CA . ALA A 1 101 ? 20.725 -6.712 -24.878 1.00 87.19 101 ALA A CA 1
ATOM 779 C C . ALA A 1 101 ? 21.153 -7.176 -23.474 1.00 87.19 101 ALA A C 1
ATOM 781 O O . ALA A 1 101 ? 20.299 -7.403 -22.614 1.00 87.19 101 ALA A O 1
ATOM 782 N N . ALA A 1 102 ? 22.460 -7.295 -23.214 1.00 88.75 102 ALA A N 1
ATOM 783 C CA . ALA A 1 102 ? 22.971 -7.688 -21.901 1.00 88.75 102 ALA A CA 1
ATOM 784 C C . ALA A 1 102 ? 22.610 -6.657 -20.819 1.00 88.75 102 ALA A C 1
ATOM 786 O O . ALA A 1 102 ? 22.158 -7.026 -19.730 1.00 88.75 102 ALA A O 1
ATOM 787 N N . MET A 1 103 ? 22.749 -5.367 -21.128 1.00 85.25 103 MET A N 1
ATOM 788 C CA . MET A 1 103 ? 22.393 -4.291 -20.208 1.00 85.25 103 MET A CA 1
ATOM 789 C C . MET A 1 103 ? 20.881 -4.235 -19.962 1.00 85.25 103 MET A C 1
ATOM 791 O O . MET A 1 103 ? 20.453 -4.108 -18.813 1.00 85.25 103 MET A O 1
ATOM 795 N N . PHE A 1 104 ? 20.063 -4.399 -21.004 1.00 87.56 104 PHE A N 1
ATOM 796 C CA . PHE A 1 104 ? 18.610 -4.459 -20.869 1.00 87.56 104 PHE A CA 1
ATOM 797 C C . PHE A 1 104 ? 18.176 -5.615 -19.958 1.00 87.56 104 PHE A C 1
ATOM 799 O O . PHE A 1 104 ? 17.378 -5.417 -19.040 1.00 87.56 104 PHE A O 1
ATOM 806 N N . LEU A 1 105 ? 18.752 -6.808 -20.140 1.00 90.56 105 LEU A N 1
ATOM 807 C CA . LEU A 1 105 ? 18.492 -7.956 -19.266 1.00 90.56 105 LEU A CA 1
ATOM 808 C C . LEU A 1 105 ? 18.907 -7.686 -17.814 1.00 90.56 105 LEU A C 1
ATOM 810 O O . LEU A 1 105 ? 18.166 -8.045 -16.894 1.00 90.56 105 LEU A O 1
ATOM 814 N N . ALA A 1 106 ? 20.046 -7.024 -17.590 1.00 88.31 106 ALA A N 1
ATOM 815 C CA . ALA A 1 106 ? 20.478 -6.625 -16.252 1.00 88.31 106 ALA A CA 1
ATOM 816 C C . ALA A 1 106 ? 19.494 -5.630 -15.606 1.00 88.31 106 ALA A C 1
ATOM 818 O O . ALA A 1 106 ? 19.106 -5.809 -14.450 1.00 88.31 106 ALA A O 1
ATOM 819 N N . ILE A 1 107 ? 19.027 -4.630 -16.361 1.00 85.88 107 ILE A N 1
ATOM 820 C CA . ILE A 1 107 ? 18.036 -3.638 -15.916 1.00 85.88 107 ILE A CA 1
ATOM 821 C C . ILE A 1 107 ? 16.701 -4.305 -15.571 1.00 85.88 107 ILE A C 1
ATOM 823 O O . ILE A 1 107 ? 16.129 -4.020 -14.519 1.00 85.88 107 ILE A O 1
ATOM 827 N N . VAL A 1 108 ? 16.208 -5.208 -16.422 1.00 88.56 108 VAL A N 1
ATOM 828 C CA . VAL A 1 108 ? 14.964 -5.951 -16.170 1.00 88.56 108 VAL A CA 1
ATOM 829 C C . VAL A 1 108 ? 15.099 -6.818 -14.921 1.00 88.56 108 VAL A C 1
ATOM 831 O O . VAL A 1 108 ? 14.220 -6.779 -14.061 1.00 88.56 108 VAL A O 1
ATOM 834 N N . SER A 1 109 ? 16.211 -7.544 -14.782 1.00 89.56 109 SER A N 1
ATOM 835 C CA . SER A 1 109 ? 16.480 -8.389 -13.611 1.00 89.56 109 SER A CA 1
ATOM 836 C C . SER A 1 109 ? 16.501 -7.565 -12.321 1.00 89.56 109 SER A C 1
ATOM 838 O O . SER A 1 109 ? 15.851 -7.923 -11.337 1.00 89.56 109 SER A O 1
ATOM 840 N N . LEU A 1 110 ? 17.174 -6.411 -12.346 1.00 88.38 110 LEU A N 1
ATOM 841 C CA . LEU A 1 110 ? 17.201 -5.474 -11.226 1.00 88.38 110 LEU A CA 1
ATOM 842 C C . LEU A 1 110 ? 15.807 -4.901 -10.929 1.00 88.38 110 LEU A C 1
ATOM 844 O O . LEU A 1 110 ? 15.405 -4.817 -9.769 1.00 88.38 110 LEU A O 1
ATOM 848 N N . GLY A 1 111 ? 15.044 -4.546 -11.963 1.00 84.62 111 GLY A N 1
ATOM 849 C CA . GLY A 1 111 ? 13.676 -4.046 -11.835 1.00 84.62 111 GLY A CA 1
ATOM 850 C C . GLY A 1 111 ? 12.727 -5.052 -11.178 1.00 84.62 111 GLY A C 1
ATOM 851 O O . GLY A 1 111 ? 11.933 -4.663 -10.319 1.00 84.62 111 GLY A O 1
ATOM 852 N N . ILE A 1 112 ? 12.841 -6.338 -11.526 1.00 88.62 112 ILE A N 1
ATOM 853 C CA . ILE A 1 112 ? 12.090 -7.429 -10.885 1.00 88.62 112 ILE A CA 1
ATOM 854 C C . ILE A 1 112 ? 12.470 -7.531 -9.406 1.00 88.62 112 ILE A C 1
ATOM 856 O O . ILE A 1 112 ? 11.582 -7.483 -8.554 1.00 88.62 112 ILE A O 1
ATOM 860 N N . GLY A 1 113 ? 13.771 -7.587 -9.095 1.00 86.44 113 GLY A N 1
ATOM 861 C CA . GLY A 1 113 ? 14.251 -7.669 -7.712 1.00 86.44 113 GLY A CA 1
ATOM 862 C C . GLY A 1 113 ? 13.777 -6.494 -6.850 1.00 86.44 113 GLY A C 1
ATOM 863 O O . GLY A 1 113 ? 13.300 -6.689 -5.731 1.00 86.44 113 GLY A O 1
ATOM 864 N N . ILE A 1 114 ? 13.811 -5.268 -7.384 1.00 84.00 114 ILE A N 1
ATOM 865 C CA . ILE A 1 114 ? 13.275 -4.091 -6.683 1.00 84.00 114 ILE A CA 1
ATOM 866 C C . ILE A 1 114 ? 11.754 -4.197 -6.503 1.00 84.00 114 ILE A C 1
ATOM 868 O O . ILE A 1 114 ? 11.238 -3.824 -5.447 1.00 84.00 114 ILE A O 1
ATOM 872 N N . GLY A 1 115 ? 11.032 -4.714 -7.499 1.00 83.19 115 GLY A N 1
ATOM 873 C CA . GLY A 1 115 ? 9.594 -4.962 -7.402 1.00 83.19 115 GLY A CA 1
ATOM 874 C C . GLY A 1 115 ? 9.232 -5.896 -6.245 1.00 83.19 115 GLY A C 1
ATOM 875 O O . GLY A 1 115 ? 8.329 -5.583 -5.463 1.00 83.19 115 GLY A O 1
ATOM 876 N N . GLU A 1 116 ? 9.969 -6.996 -6.089 1.00 87.56 116 GLU A N 1
ATOM 877 C CA . GLU A 1 116 ? 9.780 -7.951 -4.990 1.00 87.56 116 GLU A CA 1
ATOM 878 C C . GLU A 1 116 ? 10.110 -7.336 -3.627 1.00 87.56 116 GLU A C 1
ATOM 880 O O . GLU A 1 116 ? 9.303 -7.420 -2.697 1.00 87.56 116 GLU A O 1
ATOM 885 N N . LEU A 1 117 ? 11.246 -6.641 -3.516 1.00 86.94 117 LEU A N 1
ATOM 886 C CA . LEU A 1 117 ? 11.644 -5.943 -2.288 1.00 86.94 117 LEU A CA 1
ATOM 887 C C . LEU A 1 117 ? 10.615 -4.885 -1.867 1.00 86.94 117 LEU A C 1
ATOM 889 O O . LEU A 1 117 ? 10.249 -4.800 -0.692 1.00 86.94 117 LEU A O 1
ATOM 893 N N . ALA A 1 118 ? 10.100 -4.104 -2.820 1.00 82.75 118 ALA A N 1
ATOM 894 C CA . ALA A 1 118 ? 9.056 -3.119 -2.557 1.00 82.75 118 ALA A CA 1
ATOM 895 C C . ALA A 1 118 ? 7.759 -3.779 -2.060 1.00 82.75 118 ALA A C 1
ATOM 897 O O . ALA A 1 118 ? 7.046 -3.204 -1.230 1.00 82.75 118 ALA A O 1
ATOM 898 N N . GLU A 1 119 ? 7.435 -4.981 -2.541 1.00 84.12 119 GLU A N 1
ATOM 899 C CA . GLU A 1 119 ? 6.264 -5.721 -2.080 1.00 84.12 119 GLU A CA 1
ATOM 900 C C . GLU A 1 119 ? 6.453 -6.288 -0.667 1.00 84.12 119 GLU A C 1
ATOM 902 O O . GLU A 1 119 ? 5.547 -6.143 0.160 1.00 84.12 119 GLU A O 1
ATOM 907 N N . LEU A 1 120 ? 7.626 -6.852 -0.363 1.00 87.88 120 LEU A N 1
ATOM 908 C CA . LEU A 1 120 ? 7.983 -7.316 0.982 1.00 87.88 120 LEU A CA 1
ATOM 909 C C . LEU A 1 120 ? 7.886 -6.180 2.003 1.00 87.88 120 LEU A C 1
ATOM 911 O O . LEU A 1 120 ? 7.193 -6.309 3.014 1.00 87.88 120 LEU A O 1
ATOM 915 N N . LEU A 1 121 ? 8.481 -5.027 1.687 1.00 84.00 121 LEU A N 1
ATOM 916 C CA . LEU A 1 121 ? 8.450 -3.853 2.553 1.00 84.00 121 LEU A CA 1
ATOM 917 C C . LEU A 1 121 ? 7.011 -3.385 2.821 1.00 84.00 121 LEU A C 1
ATOM 919 O O . LEU A 1 121 ? 6.647 -3.077 3.954 1.00 84.00 121 LEU A O 1
ATOM 923 N N . ARG A 1 122 ? 6.145 -3.385 1.799 1.00 80.69 122 ARG A N 1
ATOM 924 C CA . ARG A 1 122 ? 4.728 -3.028 1.980 1.00 80.69 122 ARG A CA 1
ATOM 925 C C . ARG A 1 122 ? 3.950 -4.007 2.840 1.00 80.69 122 ARG A C 1
ATOM 927 O O . ARG A 1 122 ? 2.962 -3.591 3.446 1.00 80.69 122 ARG A O 1
ATOM 934 N N . ARG A 1 123 ? 4.289 -5.294 2.807 1.00 83.25 123 ARG A N 1
ATOM 935 C CA . ARG A 1 123 ? 3.632 -6.301 3.650 1.00 83.25 123 ARG A CA 1
ATOM 936 C C . ARG A 1 123 ? 4.008 -6.071 5.108 1.00 83.25 123 ARG A C 1
ATOM 938 O O . ARG A 1 123 ? 3.107 -5.950 5.931 1.00 83.25 123 ARG A O 1
ATOM 945 N N . GLU A 1 124 ? 5.295 -5.871 5.376 1.00 84.94 124 GLU A N 1
ATOM 946 C CA . GLU A 1 124 ? 5.816 -5.558 6.710 1.00 84.94 124 GLU A CA 1
ATOM 947 C C . GLU A 1 124 ? 5.179 -4.281 7.283 1.00 84.94 124 GLU A C 1
ATOM 949 O O . GLU A 1 124 ? 4.602 -4.303 8.369 1.00 84.94 124 GLU A O 1
ATOM 954 N N . TYR A 1 125 ? 5.185 -3.175 6.526 1.00 77.62 125 TYR A N 1
ATOM 955 C CA . TYR A 1 125 ? 4.562 -1.921 6.973 1.00 77.62 125 TYR A CA 1
ATOM 956 C C . TYR A 1 125 ? 3.062 -2.061 7.236 1.00 77.62 125 TYR A C 1
ATOM 958 O O . TYR A 1 125 ? 2.557 -1.500 8.207 1.00 77.62 125 TYR A O 1
ATOM 966 N N . ARG A 1 126 ? 2.333 -2.797 6.385 1.00 77.88 126 ARG A N 1
ATOM 967 C CA . ARG A 1 126 ? 0.898 -3.035 6.597 1.00 77.88 126 ARG A CA 1
ATOM 968 C C . ARG A 1 126 ? 0.642 -3.877 7.842 1.00 77.88 126 ARG A C 1
ATOM 970 O O . ARG A 1 126 ? -0.287 -3.555 8.575 1.00 77.88 126 ARG A O 1
ATOM 977 N N . GLY A 1 127 ? 1.465 -4.895 8.090 1.00 82.62 127 GLY A N 1
ATOM 978 C CA . GLY A 1 127 ? 1.397 -5.710 9.303 1.00 82.62 127 GLY A CA 1
ATOM 979 C C . GLY A 1 127 ? 1.633 -4.878 10.561 1.00 82.62 127 GLY A C 1
ATOM 980 O O . GLY A 1 127 ? 0.808 -4.902 11.470 1.00 82.62 127 GLY A O 1
ATOM 981 N N . ARG A 1 128 ? 2.693 -4.059 10.578 1.00 80.19 128 ARG A N 1
ATOM 982 C CA . ARG A 1 128 ? 2.998 -3.167 11.710 1.00 80.19 128 ARG A CA 1
ATOM 983 C C . ARG A 1 128 ? 1.894 -2.154 11.975 1.00 80.19 128 ARG A C 1
ATOM 985 O O . ARG A 1 128 ? 1.475 -2.015 13.114 1.00 80.19 128 ARG A O 1
ATOM 992 N N . LEU A 1 129 ? 1.382 -1.497 10.933 1.00 80.94 129 LEU A N 1
ATOM 993 C CA . LEU A 1 129 ? 0.296 -0.527 11.087 1.00 80.94 129 LEU A CA 1
ATOM 994 C C . LEU A 1 129 ? -0.997 -1.188 11.589 1.00 80.94 129 LEU A C 1
ATOM 996 O O . LEU A 1 129 ? -1.738 -0.580 12.357 1.00 80.94 129 LEU A O 1
ATOM 1000 N N . ALA A 1 130 ? -1.294 -2.412 11.146 1.00 77.62 130 ALA A N 1
ATOM 1001 C CA . ALA A 1 130 ? -2.438 -3.165 11.649 1.00 77.62 130 ALA A CA 1
ATOM 1002 C C . ALA A 1 130 ? -2.258 -3.532 13.130 1.00 77.62 130 ALA A C 1
ATOM 1004 O O . ALA A 1 130 ? -3.180 -3.316 13.912 1.00 77.62 130 ALA A O 1
ATOM 1005 N N . ALA A 1 131 ? -1.070 -4.005 13.518 1.00 77.12 131 ALA A N 1
ATOM 1006 C CA . ALA A 1 131 ? -0.743 -4.325 14.905 1.00 77.12 131 ALA A CA 1
ATOM 1007 C C . ALA A 1 131 ? -0.794 -3.087 15.817 1.00 77.12 131 ALA A C 1
ATOM 1009 O O . ALA A 1 131 ? -1.394 -3.139 16.883 1.00 77.12 131 ALA A O 1
ATOM 1010 N N . GLU A 1 132 ? -0.245 -1.953 15.375 1.00 78.19 132 GLU A N 1
ATOM 1011 C CA . GLU A 1 132 ? -0.281 -0.683 16.113 1.00 78.19 132 GLU A CA 1
ATOM 1012 C C . GLU A 1 132 ? -1.718 -0.181 16.305 1.00 78.19 132 GLU A C 1
ATOM 1014 O O . GLU A 1 132 ? -2.096 0.234 17.397 1.00 78.19 132 GLU A O 1
ATOM 1019 N N . ARG A 1 133 ? -2.563 -0.277 15.269 1.00 75.62 133 ARG A N 1
ATOM 1020 C CA . ARG A 1 133 ? -3.988 0.076 15.377 1.00 75.62 133 ARG A CA 1
ATOM 1021 C C . ARG A 1 133 ? -4.754 -0.857 16.303 1.00 75.62 133 ARG A C 1
ATOM 1023 O O . ARG A 1 133 ? -5.623 -0.385 17.031 1.00 75.62 133 ARG A O 1
ATOM 1030 N N . ALA A 1 134 ? -4.461 -2.154 16.260 1.00 71.88 134 ALA A N 1
ATOM 1031 C CA . ALA A 1 134 ? -5.074 -3.128 17.153 1.00 71.88 134 ALA A CA 1
ATOM 1032 C C . ALA A 1 134 ? -4.689 -2.835 18.610 1.00 71.88 134 ALA A C 1
ATOM 1034 O O . ALA A 1 134 ? -5.574 -2.721 19.454 1.00 71.88 134 ALA A O 1
ATOM 1035 N N . ALA A 1 135 ? -3.402 -2.595 18.876 1.00 73.81 135 ALA A N 1
ATOM 1036 C CA . ALA A 1 135 ? -2.906 -2.222 20.198 1.00 73.81 135 ALA A CA 1
ATOM 1037 C C . ALA A 1 135 ? -3.553 -0.924 20.706 1.00 73.81 135 ALA A C 1
ATOM 1039 O O . ALA A 1 135 ? -4.117 -0.914 21.793 1.00 73.81 135 ALA A O 1
ATOM 1040 N N . ALA A 1 136 ? -3.583 0.135 19.889 1.00 72.94 136 ALA A N 1
ATOM 1041 C CA . ALA A 1 136 ? -4.219 1.402 20.254 1.00 72.94 136 ALA A CA 1
ATOM 1042 C C . ALA A 1 136 ? -5.730 1.256 20.523 1.00 72.94 136 ALA A C 1
ATOM 1044 O O . ALA A 1 136 ? -6.266 1.887 21.432 1.00 72.94 136 ALA A O 1
ATOM 1045 N N . THR A 1 137 ? -6.424 0.410 19.754 1.00 73.06 137 THR A N 1
ATOM 1046 C CA . THR A 1 137 ? -7.851 0.117 19.979 1.00 73.06 137 THR A CA 1
ATOM 1047 C C . THR A 1 137 ? -8.048 -0.634 21.295 1.00 73.06 137 THR A C 1
ATOM 1049 O O . THR A 1 137 ? -8.958 -0.303 22.051 1.00 73.06 137 THR A O 1
ATOM 1052 N N . SER A 1 138 ? -7.175 -1.599 21.596 1.00 70.06 138 SER A N 1
ATOM 1053 C CA . SER A 1 138 ? -7.186 -2.344 22.858 1.00 70.06 138 SER A CA 1
ATOM 1054 C C . SER A 1 138 ? -6.907 -1.436 24.059 1.00 70.06 138 SER A C 1
ATOM 1056 O O . SER A 1 138 ? -7.626 -1.504 25.051 1.00 70.06 138 SER A O 1
ATOM 1058 N N . GLU A 1 139 ? -5.906 -0.558 23.974 1.00 76.81 139 GLU A N 1
ATOM 1059 C CA . GLU A 1 139 ? -5.597 0.420 25.025 1.00 76.81 139 GLU A CA 1
ATOM 1060 C C . GLU A 1 139 ? -6.775 1.374 25.264 1.00 76.81 139 GLU A C 1
ATOM 1062 O O . GLU A 1 139 ? -7.162 1.603 26.412 1.00 76.81 139 GLU A O 1
ATOM 1067 N N . MET A 1 140 ? -7.405 1.878 24.194 1.00 74.19 140 MET A N 1
ATOM 1068 C CA . MET A 1 140 ? -8.617 2.698 24.303 1.00 74.19 140 MET A CA 1
ATOM 1069 C C . MET A 1 140 ? -9.786 1.937 24.933 1.00 74.19 140 MET A C 1
ATOM 1071 O O . MET A 1 140 ? -10.502 2.517 25.745 1.00 74.19 140 MET A O 1
ATOM 1075 N N . ALA A 1 141 ? -9.990 0.663 24.586 1.00 71.44 141 ALA A N 1
ATOM 1076 C CA . ALA A 1 141 ? -11.049 -0.158 25.173 1.00 71.44 141 ALA A CA 1
ATOM 1077 C C . ALA A 1 141 ? -10.845 -0.345 26.686 1.00 71.44 141 ALA A C 1
ATOM 1079 O O . ALA A 1 141 ? -11.790 -0.180 27.457 1.00 71.44 141 ALA A O 1
ATOM 1080 N N . VAL A 1 142 ? -9.607 -0.598 27.125 1.00 74.06 142 VAL A N 1
ATOM 1081 C CA . VAL A 1 142 ? -9.255 -0.704 28.553 1.00 74.06 142 VAL A CA 1
ATOM 1082 C C . VAL A 1 142 ? -9.448 0.631 29.279 1.00 74.06 142 VAL A C 1
ATOM 1084 O O . VAL A 1 142 ? -10.024 0.662 30.366 1.00 74.06 142 VAL A O 1
ATOM 1087 N N . ALA A 1 143 ? -9.019 1.748 28.688 1.00 76.12 143 ALA A N 1
ATOM 1088 C CA . ALA A 1 143 ? -9.220 3.070 29.283 1.00 76.12 143 ALA A CA 1
ATOM 1089 C C . ALA A 1 143 ? -10.714 3.419 29.414 1.00 76.12 143 ALA A C 1
ATOM 1091 O O . ALA A 1 143 ? -11.163 3.804 30.492 1.00 76.12 143 ALA A O 1
ATOM 1092 N N . LEU A 1 144 ? -11.500 3.201 28.353 1.00 74.19 144 LEU A N 1
ATOM 1093 C CA . LEU A 1 144 ? -12.951 3.408 28.363 1.00 74.19 144 LEU A CA 1
ATOM 1094 C C . LEU A 1 144 ? -13.647 2.512 29.389 1.00 74.19 144 LEU A C 1
ATOM 1096 O O . LEU A 1 144 ? -14.538 2.987 30.090 1.00 74.19 144 LEU A O 1
ATOM 1100 N N . LYS A 1 145 ? -13.223 1.248 29.533 1.00 73.31 145 LYS A N 1
ATOM 1101 C CA . LYS A 1 145 ? -13.713 0.358 30.597 1.00 73.31 145 LYS A CA 1
ATOM 1102 C C . LYS A 1 145 ? -13.547 1.021 31.958 1.00 73.31 145 LYS A C 1
ATOM 1104 O O . LYS A 1 145 ? -14.517 1.131 32.703 1.00 73.31 145 LYS A O 1
ATOM 1109 N N . HIS A 1 146 ? -12.336 1.469 32.280 1.00 78.75 146 HIS A N 1
ATOM 1110 C CA . HIS A 1 146 ? -12.064 2.092 33.572 1.00 78.75 146 HIS A CA 1
ATOM 1111 C C . HIS A 1 146 ? -12.870 3.381 33.779 1.00 78.75 146 HIS A C 1
ATOM 1113 O O . HIS A 1 146 ? -13.442 3.579 34.851 1.00 78.75 146 HIS A O 1
ATOM 1119 N N . GLU A 1 147 ? -12.972 4.233 32.759 1.00 82.88 147 GLU A N 1
ATOM 1120 C CA . GLU A 1 147 ? -13.705 5.499 32.861 1.00 82.88 147 GLU A CA 1
ATOM 1121 C C . GLU A 1 147 ? -15.228 5.332 32.930 1.00 82.88 147 GLU A C 1
ATOM 1123 O O . GLU A 1 147 ? -15.878 6.170 33.548 1.00 82.88 147 GLU A O 1
ATOM 1128 N N . ILE A 1 148 ? -15.804 4.269 32.352 1.00 81.81 148 ILE A N 1
ATOM 1129 C CA . ILE A 1 148 ? -17.249 3.981 32.431 1.00 81.81 148 ILE A CA 1
ATOM 1130 C C . ILE A 1 148 ? -17.596 3.218 33.714 1.00 81.81 148 ILE A C 1
ATOM 1132 O O . ILE A 1 148 ? -18.628 3.493 34.330 1.00 81.81 148 ILE A O 1
ATOM 1136 N N . HIS A 1 149 ? -16.746 2.285 34.152 1.00 78.50 149 HIS A N 1
ATOM 1137 C CA . HIS A 1 149 ? -17.000 1.504 35.364 1.00 78.50 149 HIS A CA 1
ATOM 1138 C C . HIS A 1 149 ? -17.086 2.412 36.603 1.00 78.50 149 HIS A C 1
ATOM 1140 O O . HIS A 1 149 ? -17.931 2.193 37.466 1.00 78.50 149 HIS A O 1
ATOM 1146 N N . ASN A 1 150 ? -16.284 3.480 36.663 1.00 81.44 150 ASN A N 1
ATOM 1147 C CA . ASN A 1 150 ? -16.275 4.429 37.781 1.00 81.44 150 ASN A CA 1
ATOM 1148 C C . ASN A 1 150 ? -17.634 5.125 38.046 1.00 81.44 150 ASN A C 1
ATOM 1150 O O . ASN A 1 150 ? -18.171 4.975 39.146 1.00 81.44 150 ASN A O 1
ATOM 1154 N N . PRO A 1 151 ? -18.231 5.875 37.097 1.00 83.56 151 PRO A N 1
ATOM 1155 C CA . PRO A 1 151 ? -19.533 6.510 37.298 1.00 83.56 151 PRO A CA 1
ATOM 1156 C C . PRO A 1 151 ? -20.660 5.487 37.447 1.00 83.56 151 PRO A C 1
ATOM 1158 O O . PRO A 1 151 ? -21.642 5.759 38.132 1.00 83.56 151 PRO A O 1
ATOM 1161 N N . LEU A 1 152 ? -20.530 4.307 36.840 1.00 84.44 152 LEU A N 1
ATOM 1162 C CA . LEU A 1 152 ? -21.540 3.262 36.931 1.00 84.44 152 LEU A CA 1
ATOM 1163 C C . LEU A 1 152 ? -21.561 2.586 38.302 1.00 84.44 152 LEU A C 1
ATOM 1165 O O . LEU A 1 152 ? -22.637 2.347 38.838 1.00 84.44 152 LEU A O 1
ATOM 1169 N N . ALA A 1 153 ? -20.394 2.349 38.903 1.00 84.06 153 ALA A N 1
ATOM 1170 C CA . ALA A 1 153 ? -20.291 1.887 40.283 1.00 84.06 153 ALA A CA 1
ATOM 1171 C C . ALA A 1 153 ? -20.911 2.902 41.257 1.00 84.06 153 ALA A C 1
ATOM 1173 O O . ALA A 1 153 ? -21.660 2.508 42.150 1.00 84.06 153 ALA A O 1
ATOM 1174 N N . ALA A 1 154 ? -20.670 4.203 41.045 1.00 87.38 154 ALA A N 1
ATOM 1175 C CA . ALA A 1 154 ? -21.317 5.260 41.823 1.00 87.38 154 ALA A CA 1
ATOM 1176 C C . ALA A 1 154 ? -22.844 5.262 41.628 1.00 87.38 154 ALA A C 1
ATOM 1178 O O . ALA A 1 154 ? -23.582 5.282 42.608 1.00 87.38 154 ALA A O 1
ATOM 1179 N N . LEU A 1 155 ? -23.329 5.159 40.385 1.00 85.31 155 LEU A N 1
ATOM 1180 C CA . LEU A 1 155 ? -24.762 5.081 40.084 1.00 85.31 155 LEU A CA 1
ATOM 1181 C C . LEU A 1 155 ? -25.425 3.871 40.755 1.00 85.31 155 LEU A C 1
ATOM 1183 O O . LEU A 1 155 ? -26.504 4.003 41.323 1.00 85.31 155 LEU A O 1
ATOM 1187 N N . VAL A 1 156 ? -24.788 2.699 40.704 1.00 87.00 156 VAL A N 1
ATOM 1188 C CA . VAL A 1 156 ? -25.298 1.485 41.354 1.00 87.00 156 VAL A CA 1
ATOM 1189 C C . VAL A 1 156 ? -25.342 1.653 42.874 1.00 87.00 156 VAL A C 1
ATOM 1191 O O . VAL A 1 156 ? -26.322 1.234 43.484 1.00 87.00 156 VAL A O 1
ATOM 1194 N N . ALA A 1 157 ? -24.343 2.296 43.485 1.00 88.00 157 ALA A N 1
ATOM 1195 C CA . ALA A 1 157 ? -24.348 2.582 44.920 1.00 88.00 157 ALA A CA 1
ATOM 1196 C C . ALA A 1 157 ? -25.489 3.538 45.321 1.00 88.00 157 ALA A C 1
ATOM 1198 O O . ALA A 1 157 ? -26.221 3.250 46.265 1.00 88.00 157 ALA A O 1
ATOM 1199 N N . GLU A 1 158 ? -25.697 4.627 44.574 1.00 87.06 158 GLU A N 1
ATOM 1200 C CA . GLU A 1 158 ? -26.808 5.570 44.802 1.00 87.06 158 GLU A CA 1
ATOM 1201 C C . GLU A 1 158 ? -28.174 4.883 44.670 1.00 87.06 158 GLU A C 1
ATOM 1203 O O . GLU A 1 158 ? -29.072 5.056 45.492 1.00 87.06 158 GLU A O 1
ATOM 1208 N N . VAL A 1 159 ? -28.324 4.034 43.657 1.00 89.06 159 VAL A N 1
ATOM 1209 C CA . VAL A 1 159 ? -29.534 3.237 43.452 1.00 89.06 159 VAL A CA 1
ATOM 1210 C C . VAL A 1 159 ? -29.780 2.260 44.605 1.00 89.06 159 VAL A C 1
ATOM 1212 O O . VAL A 1 159 ? -30.928 2.094 45.005 1.00 89.06 159 VAL A O 1
ATOM 1215 N N . GLN A 1 160 ? -28.741 1.618 45.146 1.00 88.50 160 GLN A N 1
ATOM 1216 C CA . GLN A 1 160 ? -28.881 0.713 46.294 1.00 88.50 160 GLN A CA 1
ATOM 1217 C C . GLN A 1 160 ? -29.384 1.455 47.538 1.00 88.50 160 GLN A C 1
ATOM 1219 O O . GLN A 1 160 ? -30.256 0.941 48.237 1.00 88.50 160 GLN A O 1
ATOM 1224 N N . LEU A 1 161 ? -28.897 2.677 47.779 1.00 90.94 161 LEU A N 1
ATOM 1225 C CA . LEU A 1 161 ? -29.406 3.541 48.851 1.00 90.94 161 LEU A CA 1
ATOM 1226 C C . LEU A 1 161 ? -30.885 3.889 48.621 1.00 90.94 161 LEU A C 1
ATOM 1228 O O . LEU A 1 161 ? -31.707 3.742 49.528 1.00 90.94 161 LEU A O 1
ATOM 1232 N N . LEU A 1 162 ? -31.252 4.255 47.388 1.00 88.56 162 LEU A N 1
ATOM 1233 C CA . LEU A 1 162 ? -32.645 4.525 47.021 1.00 88.56 162 LEU A CA 1
ATOM 1234 C C . LEU A 1 162 ? -33.544 3.289 47.176 1.00 88.56 162 LEU A C 1
ATOM 1236 O O . LEU A 1 162 ? -34.685 3.431 47.609 1.00 88.56 162 LEU A O 1
ATOM 1240 N N . GLU A 1 163 ? -33.066 2.082 46.856 1.00 88.94 163 GLU A N 1
ATOM 1241 C CA . GLU A 1 163 ? -33.806 0.827 47.072 1.00 88.94 163 GLU A CA 1
ATOM 1242 C C . GLU A 1 163 ? -34.079 0.582 48.572 1.00 88.94 163 GLU A C 1
ATOM 1244 O O . GLU A 1 163 ? -35.140 0.055 48.928 1.00 88.94 163 GLU A O 1
ATOM 1249 N N . GLU A 1 164 ? -33.170 0.983 49.470 1.00 90.00 164 GLU A N 1
ATOM 1250 C CA . GLU A 1 164 ? -33.389 0.906 50.920 1.00 90.00 164 GLU A CA 1
ATOM 1251 C C . GLU A 1 164 ? -34.417 1.926 51.418 1.00 90.00 164 GLU A C 1
ATOM 1253 O O . GLU A 1 164 ? -35.332 1.550 52.159 1.00 90.00 164 GLU A O 1
ATOM 1258 N N . GLU A 1 165 ? -34.321 3.181 50.974 1.00 88.38 165 GLU A N 1
ATOM 1259 C CA . GLU A 1 165 ? -35.269 4.249 51.322 1.00 88.38 165 GLU A CA 1
ATOM 1260 C C . GLU A 1 165 ? -36.672 3.992 50.739 1.00 88.38 165 GLU A C 1
ATOM 1262 O O . GLU A 1 165 ? -37.693 4.240 51.391 1.00 88.38 165 GLU A O 1
ATOM 1267 N N . ALA A 1 166 ? -36.744 3.401 49.542 1.00 86.38 166 ALA A N 1
ATOM 1268 C CA . ALA A 1 166 ? -37.992 3.095 48.846 1.00 86.38 166 ALA A CA 1
ATOM 1269 C C . ALA A 1 166 ? -38.872 2.056 49.555 1.00 86.38 166 ALA A C 1
ATOM 1271 O O . ALA A 1 166 ? -40.066 1.949 49.254 1.00 86.38 166 ALA A O 1
ATOM 1272 N N . LYS A 1 167 ? -38.337 1.320 50.539 1.00 86.25 167 LYS A N 1
ATOM 1273 C CA . LYS A 1 167 ? -39.129 0.405 51.383 1.00 86.25 167 LYS A CA 1
ATOM 1274 C C . LYS A 1 167 ? -40.242 1.137 52.140 1.00 86.25 167 LYS A C 1
ATOM 1276 O O . LYS A 1 167 ? -41.276 0.531 52.414 1.00 86.25 167 LYS A O 1
ATOM 1281 N N . ALA A 1 168 ? -40.050 2.424 52.438 1.00 87.31 168 ALA A N 1
ATOM 1282 C CA . ALA A 1 168 ? -41.032 3.275 53.111 1.00 87.31 168 ALA A CA 1
ATOM 1283 C C . ALA A 1 168 ? -41.935 4.072 52.144 1.00 87.31 168 ALA A C 1
ATOM 1285 O O . ALA A 1 168 ? -42.841 4.773 52.596 1.00 87.31 168 ALA A O 1
ATOM 1286 N N . LEU A 1 169 ? -41.707 3.978 50.829 1.00 87.88 169 LEU A N 1
ATOM 1287 C CA . LEU A 1 169 ? -42.469 4.709 49.816 1.00 87.88 169 LEU A CA 1
ATOM 1288 C C . LEU A 1 169 ? -43.730 3.945 49.364 1.00 87.88 169 LEU A C 1
ATOM 1290 O O . LEU A 1 169 ? -43.800 2.715 49.492 1.00 87.88 169 LEU A O 1
ATOM 1294 N N . PRO A 1 170 ? -44.732 4.652 48.803 1.00 90.25 170 PRO A N 1
ATOM 1295 C CA . PRO A 1 170 ? -45.864 4.011 48.139 1.00 90.25 170 PRO A CA 1
ATOM 1296 C C . PRO A 1 170 ? -45.420 3.114 46.968 1.00 90.25 170 PRO A C 1
ATOM 1298 O O . PRO A 1 170 ? -44.370 3.320 46.358 1.00 90.25 170 PRO A O 1
ATOM 1301 N N . GLU A 1 171 ? -46.235 2.097 46.663 1.00 87.31 171 GLU A N 1
ATOM 1302 C CA . GLU A 1 171 ? -45.930 1.032 45.686 1.00 87.31 171 GLU A CA 1
ATOM 1303 C C . GLU A 1 171 ? -45.452 1.575 44.331 1.00 87.31 171 GLU A C 1
ATOM 1305 O O . GLU A 1 171 ? -44.483 1.069 43.774 1.00 87.31 171 GLU A O 1
ATOM 1310 N N . GLU A 1 172 ? -46.086 2.633 43.829 1.00 87.00 172 GLU A N 1
ATOM 1311 C CA . GLU A 1 172 ? -45.772 3.222 42.526 1.00 87.00 172 GLU A CA 1
ATOM 1312 C C . GLU A 1 172 ? -44.350 3.813 42.476 1.00 87.00 172 GLU A C 1
ATOM 1314 O O . GLU A 1 172 ? -43.600 3.541 41.535 1.00 87.00 172 GLU A O 1
ATOM 1319 N N . GLN A 1 173 ? -43.915 4.544 43.514 1.00 86.31 173 GLN A N 1
ATOM 1320 C CA . GLN A 1 173 ? -42.533 5.041 43.580 1.00 86.31 173 GLN A CA 1
ATOM 1321 C C . GLN A 1 173 ? -41.527 3.910 43.816 1.00 86.31 173 GLN A C 1
ATOM 1323 O O . GLN A 1 173 ? -40.427 3.946 43.263 1.00 86.31 173 GLN A O 1
ATOM 1328 N N . ARG A 1 174 ? -41.895 2.882 44.590 1.00 88.88 174 ARG A N 1
ATOM 1329 C CA . ARG A 1 174 ? -41.040 1.704 44.795 1.00 88.88 174 ARG A CA 1
ATOM 1330 C C . ARG A 1 174 ? -40.782 0.953 43.484 1.00 88.88 174 ARG A C 1
ATOM 1332 O O . ARG A 1 174 ? -39.644 0.559 43.231 1.00 88.88 174 ARG A O 1
ATOM 1339 N N . GLN A 1 175 ? -41.796 0.798 42.632 1.00 88.12 175 GLN A N 1
ATOM 1340 C CA . GLN A 1 175 ? -41.639 0.192 41.304 1.00 88.12 175 GLN A CA 1
ATOM 1341 C C . GLN A 1 175 ? -40.746 1.031 40.382 1.00 88.12 175 GLN A C 1
ATOM 1343 O O . GLN A 1 175 ? -39.916 0.475 39.662 1.00 88.12 175 GLN A O 1
ATOM 1348 N N . ALA A 1 176 ? -40.861 2.361 40.437 1.00 85.81 176 ALA A N 1
ATOM 1349 C CA . ALA A 1 176 ? -39.991 3.250 39.668 1.00 85.81 176 ALA A CA 1
ATOM 1350 C C . ALA A 1 176 ? -38.511 3.099 40.072 1.00 85.81 176 ALA A C 1
ATOM 1352 O O . ALA A 1 176 ? -37.653 2.956 39.200 1.00 85.81 176 ALA A O 1
ATOM 1353 N N . VAL A 1 177 ? -38.213 3.057 41.378 1.00 88.50 177 VAL A N 1
ATOM 1354 C CA . VAL A 1 177 ? -36.846 2.838 41.891 1.00 88.50 177 VAL A CA 1
ATOM 1355 C C . VAL A 1 177 ? -36.308 1.468 41.469 1.00 88.50 177 VAL A C 1
ATOM 1357 O O . VAL A 1 177 ? -35.188 1.385 40.965 1.00 88.50 177 VAL A O 1
ATOM 1360 N N . ALA A 1 178 ? -37.118 0.410 41.576 1.00 87.94 178 ALA A N 1
ATOM 1361 C CA . ALA A 1 178 ? -36.731 -0.932 41.134 1.00 87.94 178 ALA A CA 1
ATOM 1362 C C . ALA A 1 178 ? -36.401 -0.987 39.627 1.00 87.94 178 ALA A C 1
ATOM 1364 O O . ALA A 1 178 ? -35.429 -1.631 39.228 1.00 87.94 178 ALA A O 1
ATOM 1365 N N . SER A 1 179 ? -37.160 -0.270 38.791 1.00 89.75 179 SER A N 1
ATOM 1366 C CA . SER A 1 179 ? -36.908 -0.192 37.347 1.00 89.75 179 SER A CA 1
ATOM 1367 C C . SER A 1 179 ? -35.599 0.537 37.018 1.00 89.75 179 SER A C 1
ATOM 1369 O O . SER A 1 179 ? -34.814 0.057 36.197 1.00 89.75 179 SER A O 1
ATOM 1371 N N . VAL A 1 180 ? -35.309 1.657 37.692 1.00 87.75 180 VAL A N 1
ATOM 1372 C CA . VAL A 1 180 ? -34.021 2.366 37.546 1.00 87.75 180 VAL A CA 1
ATOM 1373 C C . VAL A 1 180 ? -32.861 1.465 37.968 1.00 87.75 180 VAL A C 1
ATOM 1375 O O . VAL A 1 180 ? -31.826 1.430 37.296 1.00 87.75 180 VAL A O 1
ATOM 1378 N N . ALA A 1 181 ? -33.048 0.691 39.034 1.00 88.06 181 ALA A N 1
ATOM 1379 C CA . ALA A 1 181 ? -32.034 -0.221 39.529 1.00 88.06 181 ALA A CA 1
ATOM 1380 C C . ALA A 1 181 ? -31.722 -1.366 38.565 1.00 88.06 181 ALA A C 1
ATOM 1382 O O . ALA A 1 181 ? -30.556 -1.701 38.336 1.00 88.06 181 ALA A O 1
ATOM 1383 N N . GLU A 1 182 ? -32.755 -1.937 37.951 1.00 91.00 182 GLU A N 1
ATOM 1384 C CA . GLU A 1 182 ? -32.603 -2.929 36.891 1.00 91.00 182 GLU A CA 1
ATOM 1385 C C . GLU A 1 182 ? -31.848 -2.356 35.683 1.00 91.00 182 GLU A C 1
ATOM 1387 O O . GLU A 1 182 ? -30.918 -2.992 35.183 1.00 91.00 182 GLU A O 1
ATOM 1392 N N . LEU A 1 183 ? -32.179 -1.134 35.251 1.00 88.44 183 LEU A N 1
ATOM 1393 C CA . LEU A 1 183 ? -31.490 -0.467 34.144 1.00 88.44 183 LEU A CA 1
ATOM 1394 C C . LEU A 1 183 ? -30.011 -0.203 34.454 1.00 88.44 183 LEU A C 1
ATOM 1396 O O . LEU A 1 183 ? -29.163 -0.492 33.608 1.00 88.44 183 LEU A O 1
ATOM 1400 N N . ALA A 1 184 ? -29.682 0.286 35.653 1.00 86.19 184 ALA A N 1
ATOM 1401 C CA . ALA A 1 184 ? -28.298 0.533 36.064 1.00 86.19 184 ALA A CA 1
ATOM 1402 C C . ALA A 1 184 ? -27.469 -0.764 36.083 1.00 86.19 184 ALA A C 1
ATOM 1404 O O . ALA A 1 184 ? -26.390 -0.820 35.488 1.00 86.19 184 ALA A O 1
ATOM 1405 N N . ARG A 1 185 ? -28.009 -1.840 36.676 1.00 87.75 185 ARG A N 1
ATOM 1406 C CA . ARG A 1 185 ? -27.376 -3.174 36.682 1.00 87.75 185 ARG A CA 1
ATOM 1407 C C . ARG A 1 185 ? -27.225 -3.745 35.269 1.00 87.75 185 ARG A C 1
ATOM 1409 O O . ARG A 1 185 ? -26.198 -4.336 34.941 1.00 87.75 185 ARG A O 1
ATOM 1416 N N . ARG A 1 186 ? -28.211 -3.528 34.395 1.00 86.38 186 ARG A N 1
ATOM 1417 C CA . ARG A 1 186 ? -28.137 -3.944 32.989 1.00 86.38 186 ARG A CA 1
ATOM 1418 C C . ARG A 1 186 ? -27.048 -3.190 32.228 1.00 86.38 186 ARG A C 1
ATOM 1420 O O . ARG A 1 186 ? -26.295 -3.827 31.495 1.00 86.38 186 ARG A O 1
ATOM 1427 N N . ILE A 1 187 ? -26.922 -1.875 32.415 1.00 85.12 187 ILE A N 1
ATOM 1428 C CA . ILE A 1 187 ? -25.828 -1.089 31.824 1.00 85.12 187 ILE A CA 1
ATOM 1429 C C . ILE A 1 187 ? -24.476 -1.619 32.319 1.00 85.12 187 ILE A C 1
ATOM 1431 O O . ILE A 1 187 ? -23.583 -1.804 31.498 1.00 85.12 187 ILE A O 1
ATOM 1435 N N . GLN A 1 188 ? -24.349 -1.959 33.607 1.00 83.69 188 GLN A N 1
ATOM 1436 C CA . GLN A 1 188 ? -23.136 -2.578 34.163 1.00 83.69 188 GLN A CA 1
ATOM 1437 C C . GLN A 1 188 ? -22.784 -3.881 33.463 1.00 83.69 188 GLN A C 1
ATOM 1439 O O . GLN A 1 188 ? -21.693 -3.992 32.911 1.00 83.69 188 GLN A O 1
ATOM 1444 N N . SER A 1 189 ? -23.751 -4.788 33.334 1.00 83.19 189 SER A N 1
ATOM 1445 C CA . SER A 1 189 ? -23.535 -6.044 32.614 1.00 83.19 189 SER A CA 1
ATOM 1446 C C . SER A 1 189 ? -23.128 -5.850 31.146 1.00 83.19 189 SER A C 1
ATOM 1448 O O . SER A 1 189 ? -22.334 -6.625 30.624 1.00 83.19 189 SER A O 1
ATOM 1450 N N . LEU A 1 190 ? -23.652 -4.824 30.465 1.00 81.19 190 LEU A N 1
ATOM 1451 C CA . LEU A 1 190 ? -23.313 -4.541 29.067 1.00 81.19 190 LEU A CA 1
ATOM 1452 C C . LEU A 1 190 ? -21.904 -3.956 28.938 1.00 81.19 190 LEU A C 1
ATOM 1454 O O . LEU A 1 190 ? -21.180 -4.312 28.012 1.00 81.19 190 LEU A O 1
ATOM 1458 N N . VAL A 1 191 ? -21.513 -3.074 29.857 1.00 79.50 191 VAL A N 1
ATOM 1459 C CA . VAL A 1 191 ? -20.168 -2.483 29.894 1.00 79.50 191 VAL A CA 1
ATOM 1460 C C . VAL A 1 191 ? -19.120 -3.544 30.220 1.00 79.50 191 VAL A C 1
ATOM 1462 O O . VAL A 1 191 ? -18.073 -3.566 29.574 1.00 79.50 191 VAL A O 1
ATOM 1465 N N . ASP A 1 192 ? -19.413 -4.448 31.157 1.00 78.62 192 ASP A N 1
ATOM 1466 C CA . ASP A 1 192 ? -18.521 -5.557 31.500 1.00 78.62 192 ASP A CA 1
ATOM 1467 C C . ASP A 1 192 ? -18.316 -6.495 30.300 1.00 78.62 192 ASP A C 1
ATOM 1469 O O . ASP A 1 192 ? -17.175 -6.813 29.974 1.00 78.62 192 ASP A O 1
ATOM 1473 N N . ARG A 1 193 ? -19.381 -6.817 29.547 1.00 76.50 193 ARG A N 1
ATOM 1474 C CA . ARG A 1 193 ? -19.266 -7.594 28.296 1.00 76.50 193 ARG A CA 1
ATOM 1475 C C . ARG A 1 193 ? -18.431 -6.888 27.240 1.00 76.50 193 ARG A C 1
ATOM 1477 O O . ARG A 1 193 ? -17.528 -7.490 26.679 1.00 76.50 193 ARG A O 1
ATOM 1484 N N . VAL A 1 194 ? -18.682 -5.600 26.986 1.00 71.88 194 VAL A N 1
ATOM 1485 C CA . VAL A 1 194 ? -17.877 -4.809 26.031 1.00 71.88 194 VAL A CA 1
ATOM 1486 C C . VAL A 1 194 ? -16.391 -4.843 26.399 1.00 71.88 194 VAL A C 1
ATOM 1488 O O . VAL A 1 194 ? -15.532 -4.834 25.520 1.00 71.88 194 VAL A O 1
ATOM 1491 N N . ALA A 1 195 ? -16.092 -4.904 27.693 1.00 64.81 195 ALA A N 1
ATOM 1492 C CA . ALA A 1 195 ? -14.747 -4.951 28.228 1.00 64.81 195 ALA A CA 1
ATOM 1493 C C . ALA A 1 195 ? -14.086 -6.343 28.247 1.00 64.81 195 ALA A C 1
ATOM 1495 O O . ALA A 1 195 ? -12.891 -6.420 28.541 1.00 64.81 195 ALA A O 1
ATOM 1496 N N . GLU A 1 196 ? -14.837 -7.412 27.983 1.00 69.50 196 GLU A N 1
ATOM 1497 C CA . GLU A 1 196 ? -14.357 -8.801 27.883 1.00 69.50 196 GLU A CA 1
ATOM 1498 C C . GLU A 1 196 ? -14.180 -9.261 26.425 1.00 69.50 196 GLU A C 1
ATOM 1500 O O . GLU A 1 196 ? -13.664 -10.347 26.170 1.00 69.50 196 GLU A O 1
ATOM 1505 N N . ILE A 1 197 ? -14.551 -8.426 25.447 1.00 68.00 197 ILE A N 1
ATOM 1506 C CA . ILE A 1 197 ? -14.389 -8.734 24.022 1.00 68.00 197 ILE A CA 1
ATOM 1507 C C . ILE A 1 197 ? -12.908 -8.657 23.633 1.00 68.00 197 ILE A C 1
ATOM 1509 O O . ILE A 1 197 ? -12.373 -7.583 23.351 1.00 68.00 197 ILE A O 1
ATOM 1513 N N . GLU A 1 198 ? -12.259 -9.819 23.571 1.00 57.47 198 GLU A N 1
ATOM 1514 C CA . GLU A 1 198 ? -10.905 -9.977 23.021 1.00 57.47 198 GLU A CA 1
ATOM 1515 C C . GLU A 1 198 ? -10.907 -10.002 21.478 1.00 57.47 198 GLU A C 1
ATOM 1517 O O . GLU A 1 198 ? -10.016 -9.435 20.845 1.00 57.47 198 GLU A O 1
ATOM 1522 N N . GLU A 1 199 ? -11.946 -10.577 20.855 1.00 59.88 199 GLU A N 1
ATOM 1523 C CA . GLU A 1 199 ? -12.148 -10.585 19.399 1.00 59.88 199 GLU A CA 1
ATOM 1524 C C . GLU A 1 199 ? -13.572 -10.123 19.028 1.00 59.88 199 GLU A C 1
ATOM 1526 O O . GLU A 1 199 ? -14.538 -10.867 19.202 1.00 59.88 199 GLU A O 1
ATOM 1531 N N . PRO A 1 200 ? -13.751 -8.903 18.483 1.00 62.22 200 PRO A N 1
ATOM 1532 C CA . PRO A 1 200 ? -15.074 -8.388 18.145 1.00 62.22 200 PRO A CA 1
ATOM 1533 C C . PRO A 1 200 ? -15.668 -9.127 16.940 1.00 62.22 200 PRO A C 1
ATOM 1535 O O . PRO A 1 200 ? -15.300 -8.888 15.783 1.00 62.22 200 PRO A O 1
ATOM 1538 N N . ARG A 1 201 ? -16.642 -10.002 17.202 1.00 61.97 201 ARG A N 1
ATOM 1539 C CA . ARG A 1 201 ? -17.429 -10.670 16.162 1.00 61.97 201 ARG A CA 1
ATOM 1540 C C . ARG A 1 201 ? -18.424 -9.670 15.570 1.00 61.97 201 ARG A C 1
ATOM 1542 O O . ARG A 1 201 ? -19.167 -9.010 16.289 1.00 61.97 201 ARG A O 1
ATOM 1549 N N . ARG A 1 202 ? -18.411 -9.501 14.246 1.00 70.44 202 ARG A N 1
ATOM 1550 C CA . ARG A 1 202 ? -19.304 -8.560 13.550 1.00 70.44 202 ARG A CA 1
ATOM 1551 C C . ARG A 1 202 ? -20.555 -9.280 13.072 1.00 70.44 202 ARG A C 1
ATOM 1553 O O . ARG A 1 202 ? -20.448 -10.268 12.350 1.00 70.44 202 ARG A O 1
ATOM 1560 N N . VAL A 1 203 ? -21.714 -8.728 13.401 1.00 76.56 203 VAL A N 1
ATOM 1561 C CA . VAL A 1 203 ? -23.025 -9.178 12.920 1.00 76.56 203 VAL A CA 1
ATOM 1562 C C . VAL A 1 203 ? -23.663 -8.099 12.051 1.00 76.56 203 VAL A C 1
ATOM 1564 O O . VAL A 1 203 ? -23.426 -6.903 12.242 1.00 76.56 203 VAL A O 1
ATOM 1567 N N . GLU A 1 204 ? -24.433 -8.513 11.046 1.00 75.69 204 GLU A N 1
ATOM 1568 C CA . GLU A 1 204 ? -25.173 -7.580 10.200 1.00 75.69 204 GLU A CA 1
ATOM 1569 C C . GLU A 1 204 ? -26.392 -7.050 10.968 1.00 75.69 204 GLU A C 1
ATOM 1571 O O . GLU A 1 204 ? -27.277 -7.798 11.375 1.00 75.69 204 GLU A O 1
ATOM 1576 N N . TYR A 1 205 ? -26.416 -5.739 11.172 1.00 70.94 205 TYR A N 1
ATOM 1577 C CA . TYR A 1 205 ? -27.468 -4.995 1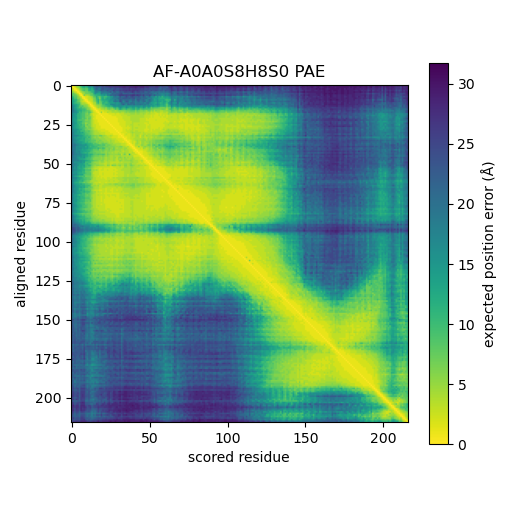1.843 1.00 70.94 205 TYR A CA 1
ATOM 1578 C C . TYR A 1 205 ? -28.222 -4.165 10.802 1.00 70.94 205 TYR A C 1
ATOM 1580 O O . TYR A 1 205 ? -27.861 -3.018 10.575 1.00 70.94 205 TYR A O 1
ATOM 1588 N N . LEU A 1 206 ? -29.238 -4.766 10.167 1.00 54.56 206 LEU A N 1
ATOM 1589 C CA . LEU A 1 206 ? -30.217 -4.171 9.231 1.00 54.56 206 LEU A CA 1
ATOM 1590 C C . LEU A 1 206 ? -29.662 -3.226 8.132 1.00 54.56 206 LEU A C 1
ATOM 1592 O O . LEU A 1 206 ? -29.106 -2.155 8.391 1.00 54.56 206 LEU A O 1
ATOM 1596 N N . ASP A 1 207 ? -29.944 -3.570 6.872 1.00 63.53 207 ASP A N 1
ATOM 1597 C CA . ASP A 1 207 ? -29.564 -2.810 5.668 1.00 63.53 207 ASP A CA 1
ATOM 1598 C C . ASP A 1 207 ? -28.042 -2.629 5.493 1.00 63.53 207 ASP A C 1
ATOM 1600 O O . ASP A 1 207 ? -27.547 -1.513 5.306 1.00 63.53 207 ASP A O 1
ATOM 1604 N N . GLY A 1 208 ? -27.262 -3.716 5.567 1.00 67.50 208 GLY A N 1
ATOM 1605 C CA . GLY A 1 208 ? -25.825 -3.694 5.260 1.00 67.50 208 GLY A CA 1
ATOM 1606 C C . GLY A 1 208 ? -24.948 -2.932 6.262 1.00 67.50 208 GLY A C 1
ATOM 1607 O O . GLY A 1 208 ? -23.748 -2.751 6.022 1.00 67.50 208 GLY A O 1
ATOM 1608 N N . ARG A 1 209 ? -25.514 -2.478 7.387 1.00 60.16 209 ARG A N 1
ATOM 1609 C CA . ARG A 1 209 ? -24.757 -1.934 8.519 1.00 60.16 209 ARG A CA 1
ATOM 1610 C C . ARG A 1 209 ? -24.302 -3.077 9.415 1.00 60.16 209 ARG A C 1
ATOM 1612 O O . ARG A 1 209 ? -24.968 -4.090 9.542 1.00 60.16 209 ARG A O 1
ATOM 1619 N N . TRP A 1 210 ? -23.136 -2.920 10.024 1.00 75.75 210 TRP A N 1
ATOM 1620 C CA . TRP A 1 210 ? -22.512 -3.956 10.842 1.00 75.75 210 TRP A CA 1
ATOM 1621 C C . TRP A 1 210 ? -22.374 -3.453 12.269 1.00 75.75 210 TRP A C 1
ATOM 1623 O O . TRP A 1 210 ? -21.948 -2.314 12.469 1.00 75.75 210 TRP A O 1
ATOM 1633 N N . MET A 1 211 ? -22.677 -4.307 13.235 1.00 74.12 211 MET A N 1
ATOM 1634 C CA . MET A 1 211 ? -22.528 -4.037 14.661 1.00 74.12 211 MET A CA 1
ATOM 1635 C C . MET A 1 211 ? -21.609 -5.093 15.286 1.00 74.12 211 MET A C 1
ATOM 1637 O O . MET A 1 211 ? -21.522 -6.217 14.789 1.00 74.12 211 MET A O 1
ATOM 1641 N N . THR A 1 212 ? -20.885 -4.720 16.341 1.00 73.19 212 THR A N 1
ATOM 1642 C CA . THR A 1 212 ? -20.172 -5.687 17.182 1.00 73.19 212 THR A CA 1
ATOM 1643 C C . THR A 1 212 ? -21.197 -6.458 17.995 1.00 73.19 212 THR A C 1
ATOM 1645 O O . THR A 1 212 ? -22.036 -5.853 18.661 1.00 73.19 212 THR A O 1
ATOM 1648 N N . ASP A 1 213 ? -21.149 -7.778 17.902 1.00 70.62 213 ASP A N 1
ATOM 1649 C CA . ASP A 1 213 ? -22.011 -8.650 18.677 1.00 70.62 213 ASP A CA 1
ATOM 1650 C C . ASP A 1 213 ? -21.667 -8.537 20.170 1.00 70.62 213 ASP A C 1
ATOM 1652 O O . ASP A 1 213 ? -20.501 -8.635 20.542 1.00 70.62 213 ASP A O 1
ATOM 1656 N N . LEU A 1 214 ? -22.682 -8.284 21.000 1.00 66.12 214 LEU A N 1
ATOM 1657 C CA . LEU A 1 214 ? -22.587 -8.194 22.466 1.00 66.12 214 LEU A CA 1
ATOM 1658 C C . LEU A 1 214 ? -23.455 -9.271 23.152 1.00 66.12 214 LEU A C 1
ATOM 1660 O O . LEU A 1 214 ? -23.810 -9.134 24.329 1.00 66.12 214 LEU A O 1
ATOM 1664 N N . SER A 1 215 ? -23.913 -10.268 22.385 1.00 64.75 215 SER A N 1
ATOM 1665 C CA . SER A 1 215 ? -24.884 -11.266 22.841 1.00 64.75 215 SER A CA 1
ATOM 1666 C C . SER A 1 215 ? -24.274 -12.545 23.425 1.00 64.75 215 SER A C 1
ATOM 1668 O O . SER A 1 215 ? -25.006 -13.264 24.108 1.00 64.75 215 SER A O 1
ATOM 1670 N N . GLU A 1 216 ? -22.966 -12.766 23.253 1.00 49.50 216 GLU A N 1
ATOM 1671 C CA . GLU A 1 216 ? -22.170 -13.775 23.977 1.00 49.50 216 GLU A CA 1
ATOM 1672 C C . GLU A 1 216 ? -21.385 -13.131 25.125 1.00 49.50 216 GLU A C 1
ATOM 1674 O O . GLU A 1 216 ? -20.756 -12.073 24.892 1.00 49.50 216 GLU A O 1
#

Solvent-accessible surface area (backbone atoms only — not comparable to full-atom values): 12006 Å² total; per-residue (Å²): 137,85,77,82,80,67,50,75,70,55,54,34,60,72,34,75,68,39,43,52,50,52,33,52,52,50,53,50,48,59,68,45,35,64,81,75,32,53,93,71,36,69,75,61,45,50,56,55,56,60,55,55,48,54,40,22,50,53,30,14,73,72,57,31,65,64,23,24,52,51,36,51,52,52,50,50,54,49,48,53,53,48,52,51,51,40,55,76,67,63,73,64,65,78,72,53,57,58,53,54,51,54,52,50,51,50,51,50,52,50,38,50,54,50,25,53,52,49,47,53,52,51,50,52,53,50,50,51,54,50,51,51,51,49,49,54,50,51,54,50,48,54,51,50,40,56,64,50,49,53,60,47,53,51,50,47,52,54,40,52,54,48,56,61,59,30,74,80,45,59,70,71,61,32,51,52,50,52,51,53,42,52,51,48,54,48,53,49,56,51,51,53,48,66,63,65,60,86,72,82,49,75,40,80,50,74,89,91,35,74,38,72,62,78,85,120

Mean predicted aligned error: 13.49 Å

Foldseek 3Di:
DDDPPDDPLRVLLVDPVSLVVVLVVLLVCLLCLCVVCLVVDDVVNVVSLLVLLSQLLSLLLPVAPVSNVVSLVSSVVSLVVNVVVCVVVVSDDDVSVVVSVVSNVVSNVVSVVSSVVSVVVVVVVVVVVVVVVLVVVLVVLVVVLVVVVVVLVVQLVVLVVVLVVCVPPPPVVNVVSVVSNVVSVVVVLQSVLSSPCPDFDWDDDPDRDIDGDSPD

pLDDT: mean 80.2, std 10.61, range [37.38, 93.62]

Secondary structure (DSSP, 8-state):
-------HHHHHHHSHHHHHHHHHHHHHHHHHHHHHHGGG-HHHHHHHHHTTHHHHHHHHHHHTHHHHHHHHHHHHHHHHHHHHHHHHTT-S-HHHHHHHHHHHHHHHHHHHHHHHHHHHHHHHHHHHHHHHHHHHHHHHHHHHHHHHHHHHHHHHHHHHHHHHHGGGS-HHHHHHHHHHHHHHHHHHHHHHHHTT-SS--EEE-STT-EEE----